Protein AF-D8LCE4-F1 (afdb_monomer_lite)

pLDDT: mean 80.01, std 16.34, range [38.44, 98.0]

Foldseek 3Di:
DPDPPPVVVVVVVVVVVVQVVVVVVVQVVVVDPVPPDPVVVLCSQCVVQFDCPVPPDTDHDPVVSVVSCVVVVVVVVVVVVVVVVVVVVVVVVVVVVVVVVVVVVVVVVVVVVVVVVVVVVVVVVVVVVVVVVVVVVVVVVVVVVVVVVVVVVVVLVVQLVLLLPDDADPDPPPVSVVVSLVSHDVCLNDPVNLLVVLLSLQVNLVVCVVVVDPSSPSSNRSSVSSLVVSLVVLLVQLVVQVPDVVRVVVSNVVSQSSCCSNPNCVVVVVVVVVVVVVVVVVPDDDD

Radius of gyration: 61.2 Å; chains: 1; bounding box: 118×50×168 Å

Organism: Ectocarpus siliculosus (NCBI:txid2880)

Sequence (287 aa):
MDEEQDDSDGLDRKAKQLVLDSAFASMINDSDPDKFDRAKLVEILTAPYIEDSGDGIVALDPHALNKLFTTTGNLLQEMGVEGERKRLAMAGETGAIEEDYRQGLTSHATRLNKVQDSLEGVEHRFRETAHKAVRIGDRLSKMEGQRARAAEAMDILEFFKVFEGLPEGFSEDQDTVVRYMKLLPPVFCDEDRRAEAATVLAKLKSITHELESKELDKAAKNLQAYSDFLEQELLDLFERAAGRSPPEVALMRECSDILFALNEGDHLQSRFVFFVVTQAVSKQPQP

Secondary structure (DSSP, 8-state):
---SSSHHHHHHHHHHHHHHHHHHHHHHSS--GGG--HHHHHHHHHGGGEE--TTT--EE-HHHHHHHHHHHHHHHHHHHHHHHHHHHHHHHHHHHHHHHHHHHHHHHHHHHHHHHHHHHHHHHHHHHHHHHHHHHHHHHHHHHHHHHHHHHHHHHHHHHHHHHHSPS---S-HHHHHHHHTTS-GGGT-GGGHHHHHHHHHHHHHHHHHH--GGGHHHHHHHHHHHHHHHHHHHHHHHHHHTSSS--HHHHHHHHHHHHHHHTTHHHHHHHHHHHHHHHHHTSPP-

InterPro domains:
  IPR009976 Exocyst complex component Sec10-like [PTHR12100] (29-273)
  IPR048625 Exocyst complex component Sec10, N-terminal [PF20667] (63-165)
  IPR048627 Exocyst complex component Sec10-like, alpha-helical bundle [PF07393] (196-273)

Structure (mmCIF, N/CA/C/O backbone):
data_AF-D8LCE4-F1
#
_entry.id   AF-D8LCE4-F1
#
loop_
_atom_site.group_PDB
_atom_site.id
_atom_site.type_symbol
_atom_site.label_atom_id
_atom_site.label_alt_id
_atom_site.label_comp_id
_atom_site.label_asym_id
_atom_site.label_entity_id
_atom_site.label_seq_id
_atom_site.pdbx_PDB_ins_code
_atom_site.Cartn_x
_atom_site.Cartn_y
_atom_site.Cartn_z
_atom_site.occupancy
_atom_site.B_iso_or_equiv
_atom_site.auth_seq_id
_atom_site.auth_comp_id
_atom_site.auth_asym_id
_atom_site.auth_atom_id
_atom_site.pdbx_PDB_model_num
ATOM 1 N N . MET A 1 1 ? 52.582 -32.831 -107.669 1.00 38.44 1 MET A N 1
ATOM 2 C CA . MET A 1 1 ? 53.008 -33.356 -106.362 1.00 38.44 1 MET A CA 1
ATOM 3 C C . MET A 1 1 ? 53.606 -32.172 -105.634 1.00 38.44 1 MET A C 1
ATOM 5 O O . MET A 1 1 ? 54.798 -32.009 -105.762 1.00 38.44 1 MET A O 1
ATOM 9 N N . ASP A 1 2 ? 52.793 -31.311 -105.018 1.00 41.47 2 ASP A N 1
ATOM 10 C CA . ASP A 1 2 ? 53.260 -30.142 -104.241 1.00 41.47 2 ASP A CA 1
ATOM 11 C C . ASP A 1 2 ? 52.127 -29.683 -103.292 1.00 41.47 2 ASP A C 1
ATOM 13 O O . ASP A 1 2 ? 51.720 -28.527 -103.300 1.00 41.47 2 ASP A O 1
ATOM 17 N N . GLU A 1 3 ? 51.529 -30.614 -102.538 1.00 41.78 3 GLU A N 1
ATOM 18 C CA . GLU A 1 3 ? 50.417 -30.323 -101.603 1.00 41.78 3 GLU A CA 1
ATOM 19 C C . GLU A 1 3 ? 50.703 -30.766 -100.153 1.00 41.78 3 GLU A C 1
ATOM 21 O O . GLU A 1 3 ? 49.825 -30.702 -99.305 1.00 41.78 3 GLU A O 1
ATOM 26 N N . GLU A 1 4 ? 51.935 -31.171 -99.824 1.00 40.22 4 GLU A N 1
ATOM 27 C CA . GLU A 1 4 ? 52.288 -31.682 -98.481 1.00 40.22 4 GLU A CA 1
ATOM 28 C C . GLU A 1 4 ? 53.139 -30.719 -97.629 1.00 40.22 4 GLU A C 1
ATOM 30 O O . GLU A 1 4 ? 53.609 -31.098 -96.559 1.00 40.22 4 GLU A O 1
ATOM 35 N N . GLN A 1 5 ? 53.337 -29.466 -98.060 1.00 39.69 5 GLN A N 1
ATOM 36 C CA . GLN A 1 5 ? 54.311 -28.556 -97.430 1.00 39.69 5 GLN A CA 1
ATOM 37 C C . GLN A 1 5 ? 53.703 -27.366 -96.659 1.00 39.69 5 GLN A C 1
ATOM 39 O O . GLN A 1 5 ? 54.449 -26.616 -96.035 1.00 39.69 5 GLN A O 1
ATOM 44 N N . ASP A 1 6 ? 52.372 -27.209 -96.650 1.00 43.66 6 ASP A N 1
ATOM 45 C CA . ASP A 1 6 ? 51.682 -26.067 -96.010 1.00 43.66 6 ASP A CA 1
ATOM 46 C C . ASP A 1 6 ? 51.153 -26.387 -94.588 1.00 43.66 6 ASP A C 1
ATOM 48 O O . ASP A 1 6 ? 51.038 -25.505 -93.737 1.00 43.66 6 ASP A O 1
ATOM 52 N N . ASP A 1 7 ? 50.927 -27.667 -94.264 1.00 41.47 7 ASP A N 1
ATOM 53 C CA . ASP A 1 7 ? 50.434 -28.084 -92.938 1.00 41.47 7 ASP A CA 1
ATOM 54 C C . ASP A 1 7 ? 51.536 -28.151 -91.858 1.00 41.47 7 ASP A C 1
ATOM 56 O O . ASP A 1 7 ? 51.246 -28.022 -90.663 1.00 41.47 7 ASP A O 1
ATOM 60 N N . SER A 1 8 ? 52.816 -28.293 -92.235 1.00 41.47 8 SER A N 1
ATOM 61 C CA . SER A 1 8 ? 53.919 -28.325 -91.257 1.00 41.47 8 SER A CA 1
ATOM 62 C C . SER A 1 8 ? 54.239 -26.943 -90.673 1.00 41.47 8 SER A C 1
ATOM 64 O O . SER A 1 8 ? 54.629 -26.848 -89.509 1.00 41.47 8 SER A O 1
ATOM 66 N N . ASP A 1 9 ? 54.031 -25.868 -91.441 1.00 44.62 9 ASP A N 1
ATOM 67 C CA . ASP A 1 9 ? 54.347 -24.487 -91.034 1.00 44.62 9 ASP A CA 1
ATOM 68 C C . ASP A 1 9 ? 53.281 -23.909 -90.073 1.00 44.62 9 ASP A C 1
ATOM 70 O O . ASP A 1 9 ? 53.569 -23.094 -89.190 1.00 44.62 9 ASP A O 1
ATOM 74 N N . GLY A 1 10 ? 52.032 -24.383 -90.181 1.00 41.19 10 GLY A N 1
ATOM 75 C CA . GLY A 1 10 ? 50.934 -24.029 -89.274 1.00 41.19 10 GLY A CA 1
ATOM 76 C C . GLY A 1 10 ? 51.045 -24.674 -87.885 1.00 41.19 10 GLY A C 1
ATOM 77 O O . GLY A 1 10 ? 50.743 -24.029 -86.875 1.00 41.19 10 GLY A O 1
ATOM 78 N N . LEU A 1 11 ? 51.515 -25.924 -87.819 1.00 43.88 11 LEU A N 1
ATOM 79 C CA . LEU A 1 11 ? 51.771 -26.650 -86.567 1.00 43.88 11 LEU A CA 1
ATOM 80 C C . LEU A 1 11 ? 52.969 -26.070 -85.800 1.00 43.88 11 LEU A C 1
ATOM 82 O O . LEU A 1 11 ? 52.885 -25.894 -84.583 1.00 43.88 11 LEU A O 1
ATOM 86 N N . ASP A 1 12 ? 54.032 -25.689 -86.511 1.00 49.38 12 ASP A N 1
ATOM 87 C CA . ASP A 1 12 ? 55.223 -25.060 -85.934 1.00 49.38 12 ASP A CA 1
ATOM 88 C C . ASP A 1 12 ? 54.922 -23.659 -85.362 1.00 49.38 12 ASP A C 1
ATOM 90 O O . ASP A 1 12 ? 55.305 -23.338 -84.234 1.00 49.38 12 ASP A O 1
ATOM 94 N N . ARG A 1 13 ? 54.110 -22.844 -86.052 1.00 50.38 13 ARG A N 1
ATOM 95 C CA . ARG A 1 13 ? 53.654 -21.540 -85.524 1.00 50.38 13 ARG A CA 1
ATOM 96 C C . ARG A 1 13 ? 52.792 -21.663 -84.274 1.00 50.38 13 ARG A C 1
ATOM 98 O O . ARG A 1 13 ? 52.938 -20.862 -83.351 1.00 50.38 13 ARG A O 1
ATOM 105 N N . LYS A 1 14 ? 51.899 -22.653 -84.222 1.00 50.06 14 LYS A N 1
ATOM 106 C CA . LYS A 1 14 ? 51.002 -22.855 -83.076 1.00 50.06 14 LYS A CA 1
ATOM 107 C C . LYS A 1 14 ? 51.757 -23.371 -81.850 1.00 50.06 14 LYS A C 1
ATOM 109 O O . LYS A 1 14 ? 51.459 -22.946 -80.737 1.00 50.06 14 LYS A O 1
ATOM 114 N N . ALA A 1 15 ? 52.763 -24.223 -82.053 1.00 53.59 15 ALA A N 1
ATOM 115 C CA . ALA A 1 15 ? 53.672 -24.668 -81.000 1.00 53.59 15 ALA A CA 1
ATOM 116 C C . ALA A 1 15 ? 54.542 -23.513 -80.472 1.00 53.59 15 ALA A C 1
ATOM 118 O O . ALA A 1 15 ? 54.654 -23.335 -79.260 1.00 53.59 15 ALA A O 1
ATOM 119 N N . LYS A 1 16 ? 55.074 -22.666 -81.365 1.00 57.03 16 LYS A N 1
ATOM 120 C CA . LYS A 1 16 ? 55.851 -21.469 -80.998 1.00 57.03 16 LYS A CA 1
ATOM 121 C C . LYS A 1 16 ? 55.017 -20.447 -80.217 1.00 57.03 16 LYS A C 1
ATOM 123 O O . LYS A 1 16 ? 55.499 -19.908 -79.224 1.00 57.03 16 LYS A O 1
ATOM 128 N N . GLN A 1 17 ? 53.754 -20.242 -80.597 1.00 55.34 17 GLN A N 1
ATOM 129 C CA . GLN A 1 17 ? 52.824 -19.376 -79.862 1.00 55.34 17 GLN A CA 1
ATOM 130 C C . GLN A 1 17 ? 52.500 -19.927 -78.465 1.00 55.34 17 GLN A C 1
ATOM 132 O O . GLN A 1 17 ? 52.481 -19.169 -77.504 1.00 55.34 17 GLN A O 1
ATOM 137 N N . LEU A 1 18 ? 52.325 -21.246 -78.321 1.00 58.50 18 LEU A N 1
ATOM 138 C CA . LEU A 1 18 ? 52.065 -21.871 -77.018 1.00 58.50 18 LEU A CA 1
ATOM 139 C C . LEU A 1 18 ? 53.256 -21.741 -76.051 1.00 58.50 18 LEU A C 1
ATOM 141 O O . LEU A 1 18 ? 53.062 -21.572 -74.849 1.00 58.50 18 LEU A O 1
ATOM 145 N N . VAL A 1 19 ? 54.486 -21.820 -76.572 1.00 59.34 19 VAL A N 1
ATOM 146 C CA . VAL A 1 19 ? 55.720 -21.628 -75.790 1.00 59.34 19 VAL A CA 1
ATOM 147 C C . VAL A 1 19 ? 55.857 -20.174 -75.339 1.00 59.34 19 VAL A C 1
ATOM 149 O O . VAL A 1 19 ? 56.194 -19.932 -74.182 1.00 59.34 19 VAL A O 1
ATOM 152 N N . LEU A 1 20 ? 55.535 -19.216 -76.214 1.00 59.75 20 LEU A N 1
ATOM 153 C CA . LEU A 1 20 ? 55.466 -17.793 -75.871 1.00 59.75 20 LEU A CA 1
ATOM 154 C C . LEU A 1 20 ? 54.421 -17.543 -74.779 1.00 59.75 20 LEU A C 1
ATOM 156 O O . LEU A 1 20 ? 54.757 -16.996 -73.732 1.00 59.75 20 LEU A O 1
ATOM 160 N N . ASP A 1 21 ? 53.192 -18.018 -74.968 1.00 60.72 21 ASP A N 1
ATOM 161 C CA . ASP A 1 21 ? 52.101 -17.832 -74.009 1.00 60.72 21 ASP A CA 1
ATOM 162 C C . ASP A 1 21 ? 52.423 -18.486 -72.648 1.00 60.72 21 ASP A C 1
ATOM 164 O O . ASP A 1 21 ? 52.145 -17.907 -71.598 1.00 60.72 21 ASP A O 1
ATOM 168 N N . SER A 1 22 ? 53.087 -19.650 -72.642 1.00 59.69 22 SER A N 1
ATOM 169 C CA . SER A 1 22 ? 53.557 -20.325 -71.422 1.00 59.69 22 SER A CA 1
ATOM 170 C C . SER A 1 22 ? 54.707 -19.583 -70.728 1.00 59.69 22 SER A C 1
ATOM 172 O O . SER A 1 22 ? 54.743 -19.531 -69.497 1.00 59.69 22 SER A O 1
ATOM 174 N N . ALA A 1 23 ? 55.659 -19.023 -71.482 1.00 57.38 23 ALA A N 1
ATOM 175 C CA . ALA A 1 23 ? 56.777 -18.257 -70.932 1.00 57.38 23 ALA A CA 1
ATOM 176 C C . ALA A 1 23 ? 56.298 -16.927 -70.331 1.00 57.38 23 ALA A C 1
ATOM 178 O O . ALA A 1 23 ? 56.685 -16.574 -69.215 1.00 57.38 23 ALA A O 1
ATOM 179 N N . PHE A 1 24 ? 55.382 -16.238 -71.016 1.00 60.66 24 PHE A N 1
ATOM 180 C CA . PHE A 1 24 ? 54.742 -15.031 -70.500 1.00 60.66 24 PHE A CA 1
ATOM 181 C C . PHE A 1 24 ? 53.871 -15.331 -69.277 1.00 60.66 24 PHE A C 1
ATOM 183 O O . PHE A 1 24 ? 53.977 -14.620 -68.281 1.00 60.66 24 PHE A O 1
ATOM 190 N N . ALA A 1 25 ? 53.088 -16.414 -69.277 1.00 58.75 25 ALA A N 1
ATOM 191 C CA . ALA A 1 25 ? 52.311 -16.825 -68.106 1.00 58.75 25 ALA A CA 1
ATOM 192 C C . ALA A 1 25 ? 53.202 -17.151 -66.892 1.00 58.75 25 ALA A C 1
ATOM 194 O O . ALA A 1 25 ? 52.871 -16.769 -65.771 1.00 58.75 25 ALA A O 1
ATOM 195 N N . SER A 1 26 ? 54.356 -17.798 -67.104 1.00 58.31 26 SER A N 1
ATOM 196 C CA . SER A 1 26 ? 55.329 -18.082 -66.041 1.00 58.31 26 SER A CA 1
ATOM 197 C C . SER A 1 26 ? 56.027 -16.827 -65.505 1.00 58.31 26 SER A C 1
ATOM 199 O O . SER A 1 26 ? 56.393 -16.816 -64.334 1.00 58.31 26 SER A O 1
ATOM 201 N N . MET A 1 27 ? 56.238 -15.799 -66.333 1.00 57.31 27 MET A N 1
ATOM 202 C CA . MET A 1 27 ? 56.853 -14.533 -65.908 1.00 57.31 27 MET A CA 1
ATOM 203 C C . MET A 1 27 ? 55.847 -13.565 -65.270 1.00 57.31 27 MET A C 1
ATOM 205 O O . MET A 1 27 ? 56.243 -12.744 -64.453 1.00 57.31 27 MET A O 1
ATOM 209 N N . ILE A 1 28 ? 54.558 -13.661 -65.615 1.00 56.41 28 ILE A N 1
ATOM 210 C CA . ILE A 1 28 ? 53.488 -12.801 -65.078 1.00 56.41 28 ILE A CA 1
ATOM 211 C C . ILE A 1 28 ? 52.927 -13.331 -63.746 1.00 56.41 28 ILE A C 1
ATOM 213 O O . ILE A 1 28 ? 52.492 -12.535 -62.920 1.00 56.41 28 ILE A O 1
ATOM 217 N N . ASN A 1 29 ? 52.949 -14.649 -63.504 1.00 53.53 29 ASN A N 1
ATOM 218 C CA . ASN A 1 29 ? 52.494 -15.239 -62.231 1.00 53.53 29 ASN A CA 1
ATOM 219 C C . ASN A 1 29 ? 53.439 -14.973 -61.043 1.00 53.53 29 ASN A C 1
ATOM 221 O O . ASN A 1 29 ? 53.060 -15.225 -59.899 1.00 53.53 29 ASN A O 1
ATOM 225 N N . ASP A 1 30 ? 54.657 -14.489 -61.294 1.00 52.00 30 ASP A N 1
ATOM 226 C CA . ASP A 1 30 ? 55.556 -14.002 -60.249 1.00 52.00 30 ASP A CA 1
ATOM 227 C C . ASP A 1 30 ? 55.194 -12.526 -60.001 1.00 52.00 30 ASP A C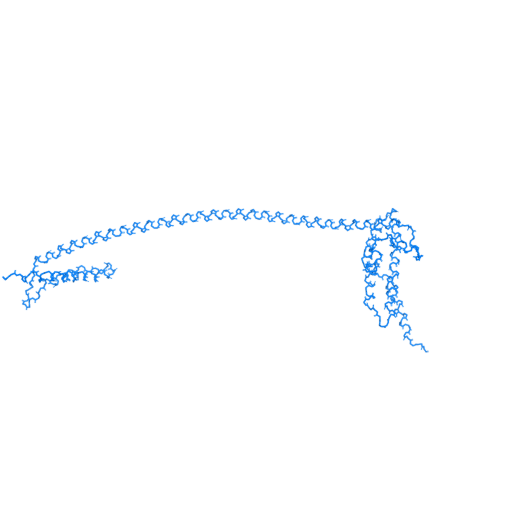 1
ATOM 229 O O . ASP A 1 30 ? 55.724 -11.616 -60.632 1.00 52.00 30 ASP A O 1
ATOM 233 N N . SER A 1 31 ? 54.187 -12.299 -59.150 1.00 49.84 31 SER A N 1
ATOM 234 C CA . SER A 1 31 ? 53.498 -11.018 -58.887 1.00 49.84 31 SER A CA 1
ATOM 235 C C . SER A 1 31 ? 54.360 -9.893 -58.273 1.00 49.84 31 SER A C 1
ATOM 237 O O . SER A 1 31 ? 53.826 -9.002 -57.612 1.00 49.84 31 SER A O 1
ATOM 239 N N . ASP A 1 32 ? 55.680 -9.928 -58.445 1.00 53.38 32 ASP A N 1
ATOM 240 C CA . ASP A 1 32 ? 56.637 -9.002 -57.845 1.00 53.38 32 ASP A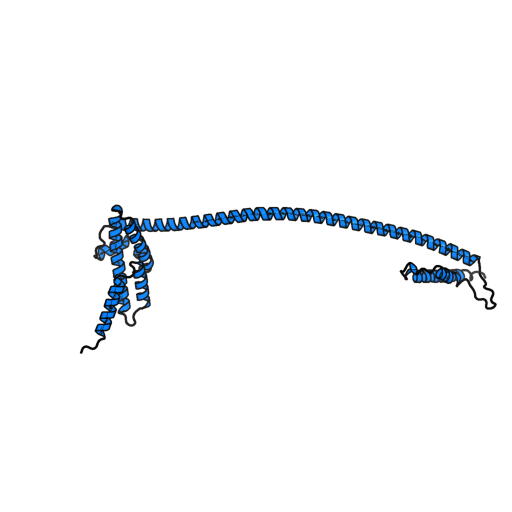 CA 1
ATOM 241 C C . ASP A 1 32 ? 57.223 -8.073 -58.935 1.00 53.38 32 ASP A C 1
ATOM 243 O O . ASP A 1 32 ? 58.021 -8.519 -59.766 1.00 53.38 32 ASP A O 1
ATOM 247 N N . PRO A 1 33 ? 56.830 -6.785 -58.993 1.00 53.34 33 PRO A N 1
ATOM 248 C CA . PRO A 1 33 ? 57.183 -5.882 -60.095 1.00 53.34 33 PRO A CA 1
ATOM 249 C C . PRO A 1 33 ? 58.692 -5.602 -60.217 1.00 53.34 33 PRO A C 1
ATOM 251 O O . PRO A 1 33 ? 59.150 -5.232 -61.297 1.00 53.34 33 PRO A O 1
ATOM 254 N N . ASP A 1 34 ? 59.471 -5.835 -59.155 1.00 53.38 34 ASP A N 1
ATOM 255 C CA . ASP A 1 34 ? 60.936 -5.691 -59.146 1.00 53.38 34 ASP A CA 1
ATOM 256 C C . ASP A 1 34 ? 61.686 -6.903 -59.735 1.00 53.38 34 ASP A C 1
ATOM 258 O O . ASP A 1 34 ? 62.900 -6.847 -59.935 1.00 53.38 34 ASP A O 1
ATOM 262 N N . LYS A 1 35 ? 60.985 -7.999 -60.058 1.00 55.59 35 LYS A N 1
ATOM 263 C CA . LYS A 1 35 ? 61.579 -9.214 -60.649 1.00 55.59 35 LYS A CA 1
ATOM 264 C C . LYS A 1 35 ? 61.397 -9.338 -62.158 1.00 55.59 35 LYS A C 1
ATOM 266 O O . LYS A 1 35 ? 61.843 -10.329 -62.743 1.00 55.59 35 LYS A O 1
ATOM 271 N N . PHE A 1 36 ? 60.777 -8.356 -62.812 1.00 62.03 36 PHE A N 1
ATOM 272 C CA . PHE A 1 36 ? 60.669 -8.350 -64.268 1.00 62.03 36 PHE A CA 1
ATOM 273 C C . PHE A 1 36 ? 62.037 -8.069 -64.908 1.00 62.03 36 PHE A C 1
ATOM 275 O O . PHE A 1 36 ? 62.429 -6.925 -65.158 1.00 62.03 36 PHE A O 1
ATOM 282 N N . ASP A 1 37 ? 62.788 -9.136 -65.167 1.00 66.75 37 ASP A N 1
ATOM 283 C CA . ASP A 1 37 ? 64.094 -9.046 -65.801 1.00 66.75 37 ASP A CA 1
ATOM 284 C C . ASP A 1 37 ? 63.956 -8.951 -67.327 1.00 66.75 37 ASP A C 1
ATOM 286 O O . ASP A 1 37 ? 63.711 -9.930 -68.041 1.00 66.75 37 ASP A O 1
ATOM 290 N N . ARG A 1 38 ? 64.148 -7.727 -67.824 1.00 67.06 38 ARG A N 1
ATOM 291 C CA . ARG A 1 38 ? 64.139 -7.389 -69.252 1.00 67.06 38 ARG A CA 1
ATOM 292 C C . ARG A 1 38 ? 65.181 -8.180 -70.042 1.00 67.06 38 ARG A C 1
ATOM 294 O O . ARG A 1 38 ? 64.926 -8.503 -71.198 1.00 67.06 38 ARG A O 1
ATOM 301 N N . ALA A 1 39 ? 66.331 -8.487 -69.440 1.00 67.00 39 ALA A N 1
ATOM 302 C CA . ALA A 1 39 ? 67.391 -9.236 -70.105 1.00 67.00 39 ALA A CA 1
ATOM 303 C C . ALA A 1 39 ? 66.982 -10.700 -70.296 1.00 67.00 39 ALA A C 1
ATOM 305 O O . ALA A 1 39 ? 67.097 -11.230 -71.399 1.00 67.00 39 ALA A O 1
ATOM 306 N N . LYS A 1 40 ? 66.397 -11.304 -69.259 1.00 69.38 40 LYS A N 1
ATOM 307 C CA . LYS A 1 40 ? 65.900 -12.684 -69.289 1.00 69.38 40 LYS A CA 1
ATOM 308 C C . LYS A 1 40 ? 64.752 -12.880 -70.280 1.00 69.38 40 LYS A C 1
ATOM 310 O O . LYS A 1 40 ? 64.659 -13.919 -70.925 1.00 69.38 40 LYS A O 1
ATOM 315 N N . LEU A 1 41 ? 63.883 -11.879 -70.436 1.00 68.56 41 LEU A N 1
ATOM 316 C CA . LEU A 1 41 ? 62.825 -11.916 -71.447 1.00 68.56 41 LEU A CA 1
ATOM 317 C C . LEU A 1 41 ? 63.414 -11.931 -72.860 1.00 68.56 41 LEU A C 1
ATOM 319 O O . LEU A 1 41 ? 63.023 -12.752 -73.685 1.00 68.56 41 LEU A O 1
ATOM 323 N N . VAL A 1 42 ? 64.357 -11.028 -73.134 1.00 71.69 42 VAL A N 1
ATOM 324 C CA . VAL A 1 42 ? 65.032 -10.965 -74.435 1.00 71.69 42 VAL A CA 1
ATOM 325 C C . VAL A 1 42 ? 65.757 -12.278 -74.719 1.00 71.69 42 VAL A C 1
ATOM 327 O O . VAL A 1 42 ? 65.635 -12.783 -75.825 1.00 71.69 42 VAL A O 1
ATOM 330 N N . GLU A 1 43 ? 66.424 -12.859 -73.721 1.00 70.06 43 GLU A N 1
ATOM 331 C CA . GLU A 1 43 ? 67.102 -14.156 -73.810 1.00 70.06 43 GLU A CA 1
ATOM 332 C C . GLU A 1 43 ? 66.142 -15.308 -74.148 1.00 70.06 43 GLU A C 1
ATOM 334 O O . GLU A 1 43 ? 66.405 -16.074 -75.069 1.00 70.06 43 GLU A O 1
ATOM 339 N N . ILE A 1 44 ? 64.993 -15.408 -73.473 1.00 68.19 44 ILE A N 1
ATOM 340 C CA . ILE A 1 44 ? 63.987 -16.448 -73.756 1.00 68.19 44 ILE A CA 1
ATOM 341 C C . ILE A 1 44 ? 63.383 -16.275 -75.158 1.00 68.19 44 ILE A C 1
ATOM 343 O O . ILE A 1 44 ? 63.086 -17.260 -75.831 1.00 68.19 44 ILE A O 1
ATOM 347 N N . LEU A 1 45 ? 63.204 -15.031 -75.612 1.00 65.62 45 LEU A N 1
ATOM 348 C CA . LEU A 1 45 ? 62.651 -14.723 -76.932 1.00 65.62 45 LEU A CA 1
ATOM 349 C C . LEU A 1 45 ? 63.648 -14.991 -78.065 1.00 65.62 45 LEU A C 1
ATOM 351 O O . LEU A 1 45 ? 63.240 -15.406 -79.148 1.00 65.62 45 LEU A O 1
ATOM 355 N N . THR A 1 46 ? 64.939 -14.748 -77.839 1.00 67.00 46 THR A N 1
ATOM 356 C CA . THR A 1 46 ? 65.986 -14.929 -78.853 1.00 67.00 46 THR A CA 1
ATOM 357 C C . THR A 1 46 ? 66.521 -16.359 -78.896 1.00 67.00 46 THR A C 1
ATOM 359 O O . THR A 1 46 ? 66.912 -16.801 -79.973 1.00 67.00 46 THR A O 1
ATOM 362 N N . ALA A 1 47 ? 66.491 -17.103 -77.782 1.00 68.19 47 ALA A N 1
ATOM 363 C CA . ALA A 1 47 ? 67.022 -18.467 -77.670 1.00 68.19 47 ALA A CA 1
ATOM 364 C C . ALA A 1 47 ? 66.543 -19.459 -78.757 1.00 68.19 47 ALA A C 1
ATOM 366 O O . ALA A 1 47 ? 67.374 -20.218 -79.245 1.00 68.19 47 ALA A O 1
ATOM 367 N N . PRO A 1 48 ? 65.271 -19.460 -79.210 1.00 65.44 48 PRO A N 1
ATOM 368 C CA . PRO A 1 48 ? 64.807 -20.363 -80.271 1.00 65.44 48 PRO A CA 1
ATOM 369 C C . PRO A 1 48 ? 65.288 -19.987 -81.681 1.00 65.44 48 PRO A C 1
ATOM 371 O O . PRO A 1 48 ? 65.134 -20.779 -82.603 1.00 65.44 48 PRO A O 1
ATOM 374 N N . TYR A 1 49 ? 65.810 -18.770 -81.862 1.00 61.66 49 TYR A N 1
ATOM 375 C CA . TYR A 1 49 ? 66.289 -18.229 -83.143 1.00 61.66 49 TYR A CA 1
ATOM 376 C C . TYR A 1 49 ? 67.824 -18.156 -83.201 1.00 61.66 49 TYR A C 1
ATOM 378 O O . TYR A 1 49 ? 68.388 -17.575 -84.128 1.00 61.66 49 TYR A O 1
ATOM 386 N N . ILE A 1 50 ? 68.487 -18.727 -82.192 1.00 63.50 50 ILE A N 1
ATOM 387 C CA . ILE A 1 50 ? 69.931 -18.903 -82.093 1.00 63.50 50 ILE A CA 1
ATOM 388 C C . ILE A 1 50 ? 70.182 -20.406 -82.249 1.00 63.50 50 ILE A C 1
ATOM 390 O O . ILE A 1 50 ? 70.071 -21.163 -81.288 1.00 63.50 50 ILE A O 1
ATOM 394 N N . GLU A 1 51 ? 70.488 -20.858 -83.465 1.00 57.41 51 GLU A N 1
ATOM 395 C CA . GLU A 1 51 ? 70.957 -22.231 -83.671 1.00 57.41 51 GLU A CA 1
ATOM 396 C C . GLU A 1 51 ? 72.465 -22.302 -83.391 1.00 57.41 51 GLU A C 1
ATOM 398 O O . GLU A 1 51 ? 73.264 -21.627 -84.051 1.00 57.41 51 GLU A O 1
ATOM 403 N N . ASP A 1 52 ? 72.861 -23.126 -82.412 1.00 49.81 52 ASP A N 1
ATOM 404 C CA . ASP A 1 52 ? 74.266 -23.442 -82.135 1.00 49.81 52 ASP A CA 1
ATOM 405 C C . ASP A 1 52 ? 74.784 -24.405 -83.209 1.00 49.81 52 ASP A C 1
ATOM 407 O O . ASP A 1 52 ? 74.811 -25.629 -83.062 1.00 49.81 52 ASP A O 1
ATOM 411 N N . SER A 1 53 ? 75.139 -23.840 -84.359 1.00 47.78 53 SER A N 1
ATOM 412 C CA . SER A 1 53 ? 75.955 -24.543 -85.337 1.00 47.78 53 SER A CA 1
ATOM 413 C C . SER A 1 53 ? 77.346 -24.667 -84.723 1.00 47.78 53 SER A C 1
ATOM 415 O O . SER A 1 53 ? 78.045 -23.663 -84.608 1.00 47.78 53 SER A O 1
ATOM 417 N N . GLY A 1 54 ? 77.727 -25.881 -84.303 1.00 47.97 54 GLY A N 1
ATOM 418 C CA . GLY A 1 54 ? 78.937 -26.221 -83.530 1.00 47.97 54 GLY A CA 1
ATOM 419 C C . GLY A 1 54 ? 80.308 -25.874 -84.143 1.00 47.97 54 GLY A C 1
ATOM 420 O O . GLY A 1 54 ? 81.298 -26.516 -83.807 1.00 47.97 54 GLY A O 1
ATOM 421 N N . ASP A 1 55 ? 80.374 -24.871 -85.016 1.00 43.81 55 ASP A N 1
ATOM 422 C CA . ASP A 1 55 ? 81.568 -24.277 -85.622 1.00 43.81 55 ASP A CA 1
ATOM 423 C C . ASP A 1 55 ? 81.791 -22.812 -85.165 1.00 43.81 55 ASP A C 1
ATOM 425 O O . ASP A 1 55 ? 82.560 -22.058 -85.757 1.00 43.81 55 ASP A O 1
ATOM 429 N N . GLY A 1 56 ? 81.103 -22.369 -84.103 1.00 49.38 56 GLY A N 1
ATOM 430 C CA . GLY A 1 56 ? 81.292 -21.042 -83.497 1.00 49.38 56 GLY A CA 1
ATOM 431 C C . GLY A 1 56 ? 80.719 -19.869 -84.303 1.00 49.38 56 GLY A C 1
ATOM 432 O O . GLY A 1 56 ? 80.948 -18.713 -83.943 1.00 49.38 56 GLY A O 1
ATOM 433 N N . ILE A 1 57 ? 79.961 -20.141 -85.369 1.00 48.41 57 ILE A N 1
ATOM 434 C CA . ILE A 1 57 ? 79.250 -19.127 -86.154 1.00 48.41 57 ILE A CA 1
ATOM 435 C C . ILE A 1 57 ? 77.758 -19.271 -85.870 1.00 48.41 57 ILE A C 1
ATOM 437 O O . ILE A 1 57 ? 77.096 -20.180 -86.363 1.00 48.41 57 ILE A O 1
ATOM 441 N N . VAL A 1 58 ? 77.235 -18.346 -85.068 1.00 56.12 58 VAL A N 1
ATOM 442 C CA . VAL A 1 58 ? 75.805 -18.252 -84.769 1.00 56.12 58 VAL A CA 1
ATOM 443 C C . VAL A 1 58 ? 75.054 -17.847 -86.040 1.00 56.12 58 VAL A C 1
ATOM 445 O O . VAL A 1 58 ? 75.230 -16.733 -86.542 1.00 56.12 58 VAL A O 1
ATOM 448 N N . ALA A 1 59 ? 74.204 -18.734 -86.558 1.00 56.97 59 ALA A N 1
ATOM 449 C CA . ALA A 1 59 ? 73.292 -18.425 -87.653 1.00 56.97 59 ALA A CA 1
ATOM 450 C C . ALA A 1 59 ? 72.059 -17.699 -87.090 1.00 56.97 59 ALA A C 1
ATOM 452 O O . ALA A 1 59 ? 71.095 -18.318 -86.655 1.00 56.97 59 ALA A O 1
ATOM 453 N N . LEU A 1 60 ? 72.117 -16.368 -87.051 1.00 61.00 60 LEU A N 1
ATOM 454 C CA . LEU A 1 60 ? 70.980 -15.516 -86.693 1.00 61.00 60 LEU A CA 1
ATOM 455 C C . LEU A 1 60 ? 70.218 -15.128 -87.960 1.00 61.00 60 LEU A C 1
ATOM 457 O O . LEU A 1 60 ? 70.805 -14.496 -88.836 1.00 61.00 60 LEU A O 1
ATOM 461 N N . ASP A 1 61 ? 68.920 -15.440 -88.033 1.00 67.62 61 ASP A N 1
ATOM 462 C CA . ASP A 1 61 ? 68.012 -14.863 -89.034 1.00 67.62 61 ASP A CA 1
ATOM 463 C C . ASP A 1 61 ? 67.514 -13.485 -88.548 1.00 67.62 61 ASP A C 1
ATOM 465 O O . ASP A 1 61 ? 66.639 -13.406 -87.672 1.00 67.62 61 ASP A O 1
ATOM 469 N N . PRO A 1 62 ? 68.023 -12.369 -89.106 1.00 72.19 62 PRO A N 1
ATOM 470 C CA . PRO A 1 62 ? 67.659 -11.034 -88.646 1.00 72.19 62 PRO A CA 1
ATOM 471 C C . PRO A 1 62 ? 66.197 -10.684 -88.951 1.00 72.19 62 PRO A C 1
ATOM 473 O O . PRO A 1 62 ? 65.602 -9.856 -88.259 1.00 72.19 62 PRO A O 1
ATOM 476 N N . HIS A 1 63 ? 65.600 -11.292 -89.981 1.00 70.69 63 HIS A N 1
ATOM 477 C CA . HIS A 1 63 ? 64.237 -10.985 -90.400 1.00 70.69 63 HIS A CA 1
ATOM 478 C C . HIS A 1 63 ? 63.208 -11.688 -89.507 1.00 70.69 63 HIS A C 1
ATOM 480 O O . HIS A 1 63 ? 62.241 -11.055 -89.069 1.00 70.69 63 HIS A O 1
ATOM 486 N N . ALA A 1 64 ? 63.429 -12.966 -89.182 1.00 73.06 64 ALA A N 1
ATOM 487 C CA . ALA A 1 64 ? 62.602 -13.686 -88.213 1.00 73.06 64 ALA A CA 1
ATOM 488 C C . ALA A 1 64 ? 62.646 -13.022 -86.831 1.00 73.06 64 ALA A C 1
ATOM 490 O O . ALA A 1 64 ? 61.600 -12.823 -86.206 1.00 73.06 64 ALA A O 1
ATOM 491 N N . LEU A 1 65 ? 63.832 -12.586 -86.399 1.00 75.56 65 LEU A N 1
ATOM 492 C CA . LEU A 1 65 ? 64.007 -11.923 -85.115 1.00 75.56 65 LEU A CA 1
ATOM 493 C C . LEU A 1 65 ? 63.316 -10.549 -85.066 1.00 75.56 65 LEU A C 1
ATOM 495 O O . LEU A 1 65 ? 62.617 -10.240 -84.102 1.00 75.56 65 LEU A O 1
ATOM 499 N N . ASN A 1 66 ? 63.436 -9.739 -86.122 1.00 78.12 66 ASN A N 1
ATOM 500 C CA . ASN A 1 66 ? 62.737 -8.455 -86.205 1.00 78.12 66 ASN A CA 1
ATOM 501 C C . ASN A 1 66 ? 61.208 -8.630 -86.210 1.00 78.12 66 ASN A C 1
ATOM 503 O O . ASN A 1 66 ? 60.487 -7.882 -85.546 1.00 78.12 66 ASN A O 1
ATOM 507 N N . LYS A 1 67 ? 60.698 -9.649 -86.914 1.00 76.56 67 LYS A N 1
ATOM 508 C CA . LYS A 1 67 ? 59.268 -9.980 -86.918 1.00 76.56 67 LYS A CA 1
ATOM 509 C C . LYS A 1 67 ? 58.788 -10.404 -85.529 1.00 76.56 67 LYS A C 1
ATOM 511 O O . LYS A 1 67 ? 57.727 -9.947 -85.103 1.00 76.56 67 LYS A O 1
ATOM 516 N N . LEU A 1 68 ? 59.567 -11.217 -84.813 1.00 78.62 68 LEU A N 1
ATOM 517 C CA . LEU A 1 68 ? 59.272 -11.602 -83.433 1.00 78.62 68 LEU A CA 1
ATOM 518 C C . LEU A 1 68 ? 59.242 -10.376 -82.517 1.00 78.62 68 LEU A C 1
ATOM 520 O O . LEU A 1 68 ? 58.232 -10.147 -81.865 1.00 78.62 68 LEU A O 1
ATOM 524 N N . PHE A 1 69 ? 60.290 -9.545 -82.508 1.00 79.50 69 PHE A N 1
ATOM 525 C CA . PHE A 1 69 ? 60.336 -8.352 -81.656 1.00 79.50 69 PHE A CA 1
ATOM 526 C C . PHE A 1 69 ? 59.233 -7.347 -81.975 1.00 79.50 69 PHE A C 1
ATOM 528 O O . PHE A 1 69 ? 58.661 -6.768 -81.057 1.00 79.50 69 PHE A O 1
ATOM 535 N N . THR A 1 70 ? 58.889 -7.171 -83.250 1.00 79.44 70 THR A N 1
ATOM 536 C CA . THR A 1 70 ? 57.774 -6.303 -83.650 1.00 79.44 70 THR A CA 1
ATOM 537 C C . THR A 1 70 ? 56.440 -6.868 -83.155 1.00 79.44 70 THR A C 1
ATOM 539 O O . THR A 1 70 ? 55.617 -6.133 -82.618 1.00 79.44 70 THR A O 1
ATOM 542 N N . THR A 1 71 ? 56.235 -8.183 -83.272 1.00 78.50 71 THR A N 1
ATOM 543 C CA . THR A 1 71 ? 55.009 -8.852 -82.806 1.00 78.50 71 THR A CA 1
ATOM 544 C C . THR A 1 71 ? 54.890 -8.789 -81.283 1.00 78.50 71 THR A C 1
ATOM 546 O O . THR A 1 71 ? 53.856 -8.377 -80.763 1.00 78.50 71 THR A O 1
ATOM 549 N N . THR A 1 72 ? 55.964 -9.116 -80.564 1.00 78.81 72 THR A N 1
ATOM 550 C CA . THR A 1 72 ? 56.015 -9.054 -79.099 1.00 78.81 72 THR A CA 1
ATOM 551 C C . THR A 1 72 ? 55.888 -7.619 -78.590 1.00 78.81 72 THR A C 1
ATOM 553 O O . THR A 1 72 ? 55.200 -7.382 -77.603 1.00 78.81 72 THR A O 1
ATOM 556 N N . GLY A 1 73 ? 56.498 -6.643 -79.268 1.00 81.25 73 GLY A N 1
ATOM 557 C CA . GLY A 1 73 ? 56.366 -5.223 -78.938 1.00 81.25 73 GLY A CA 1
ATOM 558 C C . GLY A 1 73 ? 54.926 -4.730 -79.071 1.00 81.25 73 GLY A C 1
ATOM 559 O O . GLY A 1 73 ? 54.415 -4.085 -78.156 1.00 81.25 73 GLY A O 1
ATOM 560 N N . ASN A 1 74 ? 54.244 -5.105 -80.157 1.00 80.31 74 ASN A N 1
ATOM 561 C CA . ASN A 1 74 ? 52.830 -4.788 -80.354 1.00 80.31 74 ASN A CA 1
ATOM 562 C C . ASN A 1 74 ? 51.945 -5.448 -79.283 1.00 80.31 74 ASN A C 1
ATOM 564 O O . ASN A 1 74 ? 51.073 -4.787 -78.725 1.00 80.31 74 ASN A O 1
ATOM 568 N N . LEU A 1 75 ? 52.210 -6.714 -78.941 1.00 80.81 75 LEU A N 1
ATOM 569 C CA . LEU A 1 75 ? 51.472 -7.433 -77.899 1.00 80.81 75 LEU A CA 1
ATOM 570 C C . LEU A 1 75 ? 51.669 -6.803 -76.511 1.00 80.81 75 LEU A C 1
ATOM 572 O O . LEU A 1 75 ? 50.706 -6.627 -75.770 1.00 80.81 75 LEU A O 1
ATOM 576 N N . LEU A 1 76 ? 52.899 -6.415 -76.159 1.00 81.62 76 LEU A N 1
ATOM 577 C CA . LEU A 1 76 ? 53.191 -5.732 -74.894 1.00 81.62 76 LEU A CA 1
ATOM 578 C C . LEU A 1 76 ? 52.506 -4.365 -74.816 1.00 81.62 76 LEU A C 1
ATOM 580 O O . LEU A 1 76 ? 52.001 -3.988 -73.758 1.00 81.62 76 LEU A O 1
ATOM 584 N N . GLN A 1 77 ? 52.460 -3.629 -75.928 1.00 82.88 77 GLN A N 1
ATOM 585 C CA . GLN A 1 77 ? 51.741 -2.361 -76.000 1.00 82.88 77 GLN A CA 1
ATOM 586 C C . GLN A 1 77 ? 50.232 -2.563 -75.806 1.00 82.88 77 GLN A C 1
ATOM 588 O O . GLN A 1 77 ? 49.610 -1.826 -75.040 1.00 82.88 77 GLN A O 1
ATOM 593 N N . GLU A 1 78 ? 49.651 -3.577 -76.448 1.00 82.75 78 GLU A N 1
ATOM 594 C CA . GLU A 1 78 ? 48.239 -3.931 -76.296 1.00 82.75 78 GLU A CA 1
ATOM 595 C C . GLU A 1 78 ? 47.913 -4.355 -74.856 1.00 82.75 78 GLU A C 1
ATOM 597 O O . GLU A 1 78 ? 46.967 -3.842 -74.256 1.00 82.75 78 GLU A O 1
ATOM 602 N N . MET A 1 79 ? 48.750 -5.201 -74.251 1.00 83.06 79 MET A N 1
ATOM 603 C CA . MET A 1 79 ? 48.625 -5.589 -72.846 1.00 83.06 79 MET A CA 1
ATOM 604 C C . MET A 1 79 ? 48.749 -4.400 -71.888 1.00 83.06 79 MET A C 1
ATOM 606 O O . MET A 1 79 ? 48.033 -4.352 -70.890 1.00 83.06 79 MET A O 1
ATOM 610 N N . GLY A 1 80 ? 49.628 -3.436 -72.175 1.00 82.25 80 GLY A N 1
ATOM 611 C CA . GLY A 1 80 ? 49.773 -2.217 -71.377 1.00 82.25 80 GLY A CA 1
ATOM 612 C C . GLY A 1 80 ? 48.509 -1.354 -71.400 1.00 82.25 80 GLY A C 1
ATOM 613 O O . GLY A 1 80 ? 48.040 -0.912 -70.350 1.00 82.25 80 GLY A O 1
ATOM 614 N N . VAL A 1 81 ? 47.912 -1.171 -72.582 1.00 90.00 81 VAL A N 1
ATOM 615 C CA . VAL A 1 81 ? 46.639 -0.447 -72.740 1.00 90.00 81 VAL A CA 1
ATOM 616 C C . VAL A 1 81 ? 45.503 -1.184 -72.030 1.00 90.00 81 VAL A C 1
ATOM 618 O O . VAL A 1 81 ? 44.716 -0.564 -71.315 1.00 90.00 81 VAL A O 1
ATOM 621 N N . GLU A 1 82 ? 45.431 -2.506 -72.176 1.00 86.94 82 GLU A N 1
ATOM 622 C CA . GLU A 1 82 ? 44.407 -3.330 -71.534 1.00 86.94 82 GLU A CA 1
ATOM 623 C C . GLU A 1 82 ? 44.555 -3.360 -70.002 1.00 86.94 82 GLU A C 1
ATOM 625 O O . GLU A 1 82 ? 43.559 -3.306 -69.276 1.00 86.94 82 GLU A O 1
ATOM 630 N N . GLY A 1 83 ? 45.790 -3.387 -69.494 1.00 86.56 83 GLY A N 1
ATOM 631 C CA . GLY A 1 83 ? 46.095 -3.293 -68.068 1.00 86.56 83 GLY A CA 1
ATOM 632 C C . GLY A 1 83 ? 45.657 -1.957 -67.472 1.00 86.56 83 GLY A C 1
ATOM 633 O O . GLY A 1 83 ? 44.971 -1.933 -66.449 1.00 86.56 83 GLY A O 1
ATOM 634 N N . GLU A 1 84 ? 45.967 -0.848 -68.145 1.00 86.69 84 GLU A N 1
ATOM 635 C CA . GLU A 1 84 ? 45.551 0.485 -67.703 1.00 86.69 84 GLU A CA 1
ATOM 636 C C . GLU A 1 84 ? 44.026 0.656 -67.764 1.00 86.69 84 GLU A C 1
ATOM 638 O O . GLU A 1 84 ? 43.414 1.181 -66.830 1.00 86.69 84 GLU A O 1
ATOM 643 N N . ARG A 1 85 ? 43.382 0.122 -68.809 1.00 90.50 85 ARG A N 1
ATOM 644 C CA . ARG A 1 85 ? 41.919 0.093 -68.929 1.00 90.50 85 ARG A CA 1
ATOM 645 C C . ARG A 1 85 ? 41.274 -0.665 -67.767 1.00 90.50 85 ARG A C 1
ATOM 647 O O . ARG A 1 85 ? 40.330 -0.157 -67.163 1.00 90.50 85 ARG A O 1
ATOM 654 N N . LYS A 1 86 ? 41.785 -1.854 -67.424 1.00 89.94 86 LYS A N 1
ATOM 655 C CA . LYS A 1 86 ? 41.304 -2.647 -66.278 1.00 89.94 86 LYS A CA 1
ATOM 656 C C . LYS A 1 86 ? 41.526 -1.928 -64.952 1.00 89.94 86 LYS A C 1
ATOM 658 O O . LYS A 1 86 ? 40.631 -1.927 -64.111 1.00 89.94 86 LYS A O 1
ATOM 663 N N . ARG A 1 87 ? 42.683 -1.285 -64.771 1.00 89.50 87 ARG A N 1
ATOM 664 C CA . ARG A 1 87 ? 43.001 -0.517 -63.561 1.00 89.50 87 ARG A CA 1
ATOM 665 C C . ARG A 1 87 ? 42.021 0.638 -63.361 1.00 89.50 87 ARG A C 1
ATOM 667 O O . ARG A 1 87 ? 41.503 0.806 -62.261 1.00 89.50 87 ARG A O 1
ATOM 674 N N . LEU A 1 88 ? 41.740 1.403 -64.416 1.00 92.12 88 LEU A N 1
ATOM 675 C CA . LEU A 1 88 ? 40.775 2.505 -64.376 1.00 92.12 88 LEU A CA 1
ATOM 676 C C . LEU A 1 88 ? 39.346 2.011 -64.128 1.00 92.12 88 LEU A C 1
ATOM 678 O O . LEU A 1 88 ? 38.633 2.615 -63.330 1.00 92.12 88 LEU A O 1
ATOM 682 N N . ALA A 1 89 ? 38.944 0.903 -64.757 1.00 92.00 89 ALA A N 1
ATOM 683 C CA . ALA A 1 89 ? 37.632 0.298 -64.532 1.00 92.00 89 ALA A CA 1
ATOM 684 C C . ALA A 1 89 ? 37.455 -0.144 -63.070 1.00 92.00 89 ALA A C 1
ATOM 686 O O . ALA A 1 89 ? 36.499 0.273 -62.420 1.00 92.00 89 ALA A O 1
ATOM 687 N N . MET A 1 90 ? 38.416 -0.895 -62.518 1.00 92.12 90 MET A N 1
ATOM 688 C CA . MET A 1 90 ? 38.360 -1.341 -61.121 1.00 92.12 90 MET A CA 1
ATOM 689 C C . MET A 1 90 ? 38.420 -0.176 -60.130 1.00 92.12 90 MET A C 1
ATOM 691 O O . MET A 1 90 ? 37.716 -0.196 -59.123 1.00 92.12 90 MET A O 1
ATOM 695 N N . ALA A 1 91 ? 39.223 0.856 -60.405 1.00 92.31 91 ALA A N 1
ATOM 696 C CA . ALA A 1 91 ? 39.257 2.058 -59.576 1.00 92.31 91 ALA A CA 1
ATOM 697 C C . ALA A 1 91 ? 37.906 2.796 -59.583 1.00 92.31 91 ALA A C 1
ATOM 699 O O . ALA A 1 91 ? 37.454 3.252 -58.534 1.00 92.31 91 ALA A O 1
ATOM 700 N N . GLY A 1 92 ? 37.239 2.873 -60.739 1.00 93.25 92 GLY A N 1
ATOM 701 C CA . GLY A 1 92 ? 35.901 3.454 -60.863 1.00 93.25 92 GLY A CA 1
ATOM 702 C C . GLY A 1 92 ? 34.831 2.655 -60.118 1.00 93.25 92 GLY A C 1
ATOM 703 O O . GLY A 1 92 ? 34.052 3.237 -59.367 1.00 93.25 92 GLY A O 1
ATOM 704 N N . GLU A 1 93 ? 34.819 1.329 -60.272 1.00 92.38 93 GLU A N 1
ATOM 705 C CA . GLU A 1 93 ? 33.887 0.441 -59.562 1.00 92.38 93 GLU A CA 1
ATOM 706 C C . GLU A 1 93 ? 34.099 0.496 -58.046 1.00 92.38 93 GLU A C 1
ATOM 708 O O . GLU A 1 93 ? 33.139 0.651 -57.293 1.00 92.38 93 GLU A O 1
ATOM 713 N N . THR A 1 94 ? 35.354 0.451 -57.592 1.00 92.38 94 THR A N 1
ATOM 714 C CA . THR A 1 94 ? 35.689 0.545 -56.163 1.00 92.38 94 THR A CA 1
ATOM 715 C C . THR A 1 94 ? 35.271 1.897 -55.590 1.00 92.38 94 THR A C 1
ATOM 717 O O . THR A 1 94 ? 34.672 1.939 -54.520 1.00 92.38 94 THR A O 1
ATOM 720 N N . GLY A 1 95 ? 35.513 2.994 -56.315 1.00 93.25 95 GLY A N 1
ATOM 721 C CA . GLY A 1 95 ? 35.092 4.330 -55.894 1.00 93.25 95 GLY A CA 1
ATOM 722 C C . GLY A 1 95 ? 33.569 4.491 -55.836 1.00 93.25 95 GLY A C 1
ATOM 723 O O . GLY A 1 95 ? 33.057 5.112 -54.909 1.00 93.25 95 GLY A O 1
ATOM 724 N N . ALA A 1 96 ? 32.830 3.897 -56.778 1.00 93.88 96 ALA A N 1
ATOM 725 C CA . ALA A 1 96 ? 31.367 3.901 -56.750 1.00 93.88 96 ALA A CA 1
ATOM 726 C C . ALA A 1 96 ? 30.816 3.118 -55.548 1.00 93.88 96 ALA A C 1
ATOM 728 O O . ALA A 1 96 ? 29.896 3.583 -54.877 1.00 93.88 96 ALA A O 1
ATOM 729 N N . ILE A 1 97 ? 31.409 1.959 -55.254 1.00 93.81 97 ILE A N 1
ATOM 730 C CA . ILE A 1 97 ? 31.057 1.137 -54.093 1.00 93.81 97 ILE A CA 1
ATOM 731 C C . ILE A 1 97 ? 31.379 1.878 -52.789 1.00 93.81 97 ILE A C 1
ATOM 733 O O . ILE A 1 97 ? 30.544 1.932 -51.890 1.00 93.81 97 ILE A O 1
ATOM 737 N N . GLU A 1 98 ? 32.567 2.476 -52.678 1.00 94.00 98 GLU A N 1
ATOM 738 C CA . GLU A 1 98 ? 32.974 3.250 -51.502 1.00 94.00 98 GLU A CA 1
ATOM 739 C C . GLU A 1 98 ? 32.031 4.432 -51.254 1.00 94.00 98 GLU A C 1
ATOM 741 O O . GLU A 1 98 ? 31.606 4.663 -50.120 1.00 94.00 98 GLU A O 1
ATOM 746 N N . GLU A 1 99 ? 31.653 5.150 -52.312 1.00 95.12 99 GLU A N 1
ATOM 747 C CA . GLU A 1 99 ? 30.728 6.273 -52.221 1.00 95.12 99 GLU A CA 1
ATOM 748 C C . GLU A 1 99 ? 29.326 5.830 -51.779 1.00 95.12 99 GLU A C 1
ATOM 750 O O . GLU A 1 99 ? 28.744 6.464 -50.895 1.00 95.12 99 GLU A O 1
ATOM 755 N N . ASP A 1 100 ? 28.807 4.720 -52.311 1.00 95.50 100 ASP A N 1
ATOM 756 C CA . ASP A 1 100 ? 27.520 4.155 -51.886 1.00 95.50 100 ASP A CA 1
ATOM 757 C C . ASP A 1 100 ? 27.555 3.725 -50.409 1.00 95.50 100 ASP A C 1
ATOM 759 O O . ASP A 1 100 ? 26.684 4.100 -49.618 1.00 95.50 100 ASP A O 1
ATOM 763 N N . TYR A 1 101 ? 28.624 3.046 -49.976 1.00 94.94 101 TYR A N 1
ATOM 764 C CA . TYR A 1 101 ? 28.816 2.696 -48.566 1.00 94.94 101 TYR A CA 1
ATOM 765 C C . TYR A 1 101 ? 28.906 3.930 -47.665 1.00 94.94 101 TYR A C 1
ATOM 767 O O . TYR A 1 101 ? 28.302 3.956 -46.587 1.00 94.94 101 TYR A O 1
ATOM 775 N N . ARG A 1 102 ? 29.622 4.975 -48.088 1.00 96.31 102 ARG A N 1
ATOM 776 C CA . ARG A 1 102 ? 29.751 6.232 -47.339 1.00 96.31 102 ARG A CA 1
ATOM 777 C C . ARG A 1 102 ? 28.400 6.938 -47.202 1.00 96.31 102 ARG A C 1
ATOM 779 O O . ARG A 1 102 ? 28.049 7.409 -46.113 1.00 96.31 102 ARG A O 1
ATOM 786 N N . GLN A 1 103 ? 27.606 6.979 -48.270 1.00 96.31 103 GLN A N 1
ATOM 787 C CA . GLN A 1 103 ? 26.248 7.528 -48.242 1.00 96.31 103 GLN A CA 1
ATOM 788 C C . GLN A 1 103 ? 25.315 6.693 -47.355 1.00 96.31 103 GLN A C 1
ATOM 790 O O . GLN A 1 103 ? 24.586 7.244 -46.524 1.00 96.31 103 GLN A O 1
ATOM 795 N N . GLY A 1 104 ? 25.389 5.365 -47.442 1.00 96.62 104 GLY A N 1
ATOM 796 C CA . GLY A 1 104 ? 24.660 4.457 -46.559 1.00 96.62 104 GLY A CA 1
ATOM 797 C C . GLY A 1 104 ? 24.994 4.691 -45.084 1.00 96.62 104 GLY A C 1
ATOM 798 O O . GLY A 1 104 ? 24.093 4.853 -44.258 1.00 96.62 104 GLY A O 1
ATOM 799 N N . LEU A 1 105 ? 26.281 4.802 -44.747 1.00 96.62 105 LEU A N 1
ATOM 800 C CA . LEU A 1 105 ? 26.735 5.009 -43.373 1.00 96.62 105 LEU A CA 1
ATOM 801 C C . LEU A 1 105 ? 26.274 6.358 -42.806 1.00 96.62 105 LEU A C 1
ATOM 803 O O . LEU A 1 105 ? 25.782 6.424 -41.679 1.00 96.62 105 LEU A O 1
ATOM 807 N N . THR A 1 106 ? 26.373 7.430 -43.593 1.00 96.56 106 THR A N 1
ATOM 808 C CA . THR A 1 106 ? 25.900 8.771 -43.196 1.00 96.56 106 THR A CA 1
ATOM 809 C C . THR A 1 106 ? 24.380 8.827 -43.024 1.00 96.56 106 THR A C 1
ATOM 811 O O . THR A 1 106 ? 23.883 9.418 -42.058 1.00 96.56 106 THR A O 1
ATOM 814 N N . SER A 1 107 ? 23.627 8.151 -43.895 1.00 96.69 107 SER A N 1
ATOM 815 C CA . SER A 1 107 ? 22.177 7.978 -43.754 1.00 96.69 107 SER A CA 1
ATOM 816 C C . SER A 1 107 ? 21.820 7.208 -42.479 1.00 96.69 107 SER A C 1
ATOM 818 O O . SER A 1 107 ? 20.965 7.647 -41.701 1.00 96.69 107 SER A O 1
ATOM 820 N N . HIS A 1 108 ? 22.508 6.096 -42.202 1.00 96.62 108 HIS A N 1
ATOM 821 C CA . HIS A 1 108 ? 22.302 5.316 -40.983 1.00 96.62 108 HIS A CA 1
ATOM 822 C C . HIS A 1 108 ? 22.644 6.106 -39.719 1.00 96.62 108 HIS A C 1
ATOM 824 O O . HIS A 1 108 ? 21.833 6.117 -38.794 1.00 96.62 108 HIS A O 1
ATOM 830 N N . ALA A 1 109 ? 23.766 6.828 -39.697 1.00 96.12 109 ALA A N 1
ATOM 831 C CA . ALA A 1 109 ? 24.141 7.691 -38.580 1.00 96.12 109 ALA A CA 1
ATOM 832 C C . ALA A 1 109 ? 23.077 8.770 -38.318 1.00 96.12 109 ALA A C 1
ATOM 834 O O . ALA A 1 109 ? 22.651 8.978 -37.184 1.00 96.12 109 ALA A O 1
ATOM 835 N N . THR A 1 110 ? 22.558 9.391 -39.380 1.00 97.06 110 THR A N 1
ATOM 836 C CA . THR A 1 110 ? 21.495 10.401 -39.268 1.00 97.06 110 THR A CA 1
ATOM 837 C C . THR A 1 110 ? 20.201 9.805 -38.712 1.00 97.06 110 THR A C 1
ATOM 839 O O . THR A 1 110 ? 19.526 10.424 -37.889 1.00 97.06 110 THR A O 1
ATOM 842 N N . ARG A 1 111 ? 19.830 8.595 -39.144 1.00 96.88 111 ARG A N 1
ATOM 843 C CA . ARG A 1 111 ? 18.648 7.890 -38.628 1.00 96.88 111 ARG A CA 1
ATOM 844 C C . ARG A 1 111 ? 18.823 7.483 -37.168 1.00 96.88 111 ARG A C 1
ATOM 846 O O . ARG A 1 111 ? 17.871 7.622 -36.410 1.00 96.88 111 ARG A O 1
ATOM 853 N N . LEU A 1 112 ? 20.010 7.018 -36.779 1.00 97.50 112 LEU A N 1
ATOM 854 C CA . LEU A 1 112 ? 20.319 6.669 -35.392 1.00 97.50 112 LEU A CA 1
ATOM 855 C C . LEU A 1 112 ? 20.215 7.886 -34.473 1.00 97.50 112 LEU A C 1
ATOM 857 O O . LEU A 1 112 ? 19.548 7.788 -33.448 1.00 97.50 112 LEU A O 1
ATOM 861 N N . ASN A 1 113 ? 20.743 9.041 -34.881 1.00 96.75 113 ASN A N 1
ATOM 862 C CA . ASN A 1 113 ? 20.602 10.278 -34.107 1.00 96.75 113 ASN A CA 1
ATOM 863 C C . ASN A 1 113 ? 19.127 10.664 -33.909 1.00 96.75 113 ASN A C 1
ATOM 865 O O . ASN A 1 113 ? 18.703 10.935 -32.794 1.00 96.75 113 ASN A O 1
ATOM 869 N N . LYS A 1 114 ? 18.292 10.571 -34.955 1.00 96.75 114 LYS A N 1
ATOM 870 C CA . LYS A 1 114 ? 16.843 10.832 -34.825 1.00 96.75 114 LYS A CA 1
ATOM 871 C C . LYS A 1 114 ? 16.142 9.866 -33.865 1.00 96.75 114 LYS A C 1
ATOM 873 O O . LYS A 1 114 ? 15.194 10.252 -33.178 1.00 96.75 114 LYS A O 1
ATOM 878 N N . VAL A 1 115 ? 16.560 8.599 -33.855 1.00 97.69 115 VAL A N 1
ATOM 879 C CA . VAL A 1 115 ? 16.038 7.594 -32.916 1.00 97.69 115 VAL A CA 1
ATOM 880 C C . VAL A 1 115 ? 16.475 7.925 -31.494 1.00 97.69 115 VAL A C 1
ATOM 882 O O . VAL A 1 115 ? 15.644 7.843 -30.594 1.00 97.69 115 VAL A O 1
ATOM 885 N N . GLN A 1 116 ? 17.726 8.343 -31.299 1.00 97.12 116 GLN A N 1
ATOM 886 C CA . GLN A 1 116 ? 18.228 8.786 -30.003 1.00 97.12 116 GLN A CA 1
ATOM 887 C C . GLN A 1 116 ? 17.420 9.979 -29.473 1.00 97.12 116 GLN A C 1
ATOM 889 O O . GLN A 1 116 ? 16.865 9.881 -28.382 1.00 97.12 116 GLN A O 1
ATOM 894 N N . ASP A 1 117 ? 17.236 11.033 -30.271 1.00 97.00 117 ASP A N 1
ATOM 895 C CA . ASP A 1 117 ? 16.439 12.206 -29.879 1.00 97.00 117 ASP A CA 1
ATOM 896 C C . ASP A 1 117 ? 14.997 11.814 -29.505 1.00 97.00 117 ASP A C 1
ATOM 898 O O . ASP A 1 117 ? 14.403 12.305 -28.540 1.00 97.00 117 ASP A O 1
ATOM 902 N N . SER A 1 118 ? 14.415 10.880 -30.265 1.00 97.00 118 SER A N 1
ATOM 903 C CA . SER A 1 118 ? 13.068 10.367 -29.997 1.00 97.00 118 SER A CA 1
ATOM 904 C C . SER A 1 118 ? 13.007 9.572 -28.693 1.00 97.00 118 SER A C 1
ATOM 906 O O . SER A 1 118 ? 12.027 9.689 -27.952 1.00 97.00 118 SER A O 1
ATOM 908 N N . LEU A 1 119 ? 14.040 8.775 -28.404 1.00 97.50 119 LEU A N 1
ATOM 909 C CA . LEU A 1 119 ? 14.150 7.990 -27.180 1.00 97.50 119 LEU A CA 1
ATOM 910 C C . LEU A 1 119 ? 14.304 8.898 -25.959 1.00 97.50 119 LEU A C 1
ATOM 912 O O . LEU A 1 119 ? 13.583 8.706 -24.984 1.00 97.50 119 LEU A O 1
ATOM 916 N N . GLU A 1 120 ? 15.148 9.926 -26.038 1.00 97.12 120 GLU A N 1
ATOM 917 C CA . GLU A 1 120 ? 15.303 10.931 -24.980 1.00 97.12 120 GLU A CA 1
ATOM 918 C C . GLU A 1 120 ? 13.972 11.651 -24.699 1.00 97.12 120 GLU A C 1
ATOM 920 O O . GLU A 1 120 ? 13.567 11.824 -23.544 1.00 97.12 120 GLU A O 1
ATOM 925 N N . GLY A 1 121 ? 13.213 11.987 -25.749 1.00 97.19 121 GLY A N 1
ATOM 926 C CA . GLY A 1 121 ? 11.875 12.565 -25.612 1.00 97.19 121 GLY A CA 1
ATOM 927 C C . GLY A 1 121 ? 10.860 11.618 -24.956 1.00 97.19 121 GLY A C 1
ATOM 928 O O . GLY A 1 121 ? 10.025 12.051 -24.155 1.00 97.19 121 GLY A O 1
ATOM 929 N N . VAL A 1 122 ? 10.914 10.320 -25.274 1.00 97.31 122 VAL A N 1
ATOM 930 C CA . VAL A 1 122 ? 10.085 9.296 -24.617 1.00 97.31 122 VAL A CA 1
ATOM 931 C C . VAL A 1 122 ? 10.487 9.137 -23.157 1.00 97.31 122 VAL A C 1
ATOM 933 O O . VAL A 1 122 ? 9.606 9.119 -22.301 1.00 97.31 122 VAL A O 1
ATOM 936 N N . GLU A 1 123 ? 11.781 9.075 -22.858 1.00 97.06 123 GLU A N 1
ATOM 937 C CA . GLU A 1 123 ? 12.291 8.943 -21.497 1.00 97.06 123 GLU A CA 1
ATOM 938 C C . GLU A 1 123 ? 11.858 10.128 -20.630 1.00 97.06 123 GLU A C 1
ATOM 940 O O . GLU A 1 123 ? 11.382 9.938 -19.509 1.00 97.06 123 GLU A O 1
ATOM 945 N N . HIS A 1 124 ? 11.934 11.349 -21.163 1.00 97.31 124 HIS A N 1
ATOM 946 C CA . HIS A 1 124 ? 11.471 12.538 -20.460 1.00 97.31 124 HIS A CA 1
ATOM 947 C C . HIS A 1 124 ? 9.976 12.455 -20.122 1.00 97.31 124 HIS A C 1
ATOM 949 O O . HIS A 1 124 ? 9.596 12.579 -18.955 1.00 97.31 124 HIS A O 1
ATOM 955 N N . ARG A 1 125 ? 9.121 12.157 -21.112 1.00 97.50 125 ARG A N 1
ATOM 956 C CA . ARG A 1 125 ? 7.670 11.999 -20.890 1.00 97.50 125 ARG A CA 1
ATOM 957 C C . ARG A 1 125 ? 7.347 10.851 -19.940 1.00 97.50 125 ARG A C 1
ATOM 959 O O . ARG A 1 125 ? 6.426 10.965 -19.127 1.00 97.50 125 ARG A O 1
ATOM 966 N N . PHE A 1 126 ? 8.085 9.750 -20.039 1.00 97.00 126 PHE A N 1
ATOM 967 C CA . PHE A 1 126 ? 7.941 8.613 -19.143 1.00 97.00 126 PHE A CA 1
ATOM 968 C C . PHE A 1 126 ? 8.263 9.024 -17.709 1.00 97.00 126 PHE A C 1
ATOM 970 O O . PHE A 1 126 ? 7.460 8.770 -16.816 1.00 97.00 126 PHE A O 1
ATOM 977 N N . ARG A 1 127 ? 9.370 9.741 -17.491 1.00 97.06 127 ARG A N 1
ATOM 978 C CA . ARG A 1 127 ? 9.771 10.237 -16.171 1.00 97.06 127 ARG A CA 1
ATOM 979 C C . ARG A 1 127 ? 8.734 11.191 -15.583 1.00 97.06 127 ARG A C 1
ATOM 981 O O . ARG A 1 127 ? 8.343 11.033 -14.429 1.00 97.06 127 ARG A O 1
ATOM 988 N N . GLU A 1 128 ? 8.228 12.139 -16.371 1.00 97.44 128 GLU A N 1
ATOM 989 C CA . GLU A 1 128 ? 7.158 13.040 -15.927 1.00 97.44 128 GLU A CA 1
ATOM 990 C C . GLU A 1 128 ? 5.881 12.285 -15.546 1.00 97.44 128 GLU A C 1
ATOM 992 O O . GLU A 1 128 ? 5.255 12.572 -14.522 1.00 97.44 128 GLU A O 1
ATOM 997 N N . THR A 1 129 ? 5.489 11.311 -16.367 1.00 97.88 129 THR A N 1
ATOM 998 C CA . THR A 1 129 ? 4.291 10.500 -16.133 1.00 97.88 129 THR A CA 1
ATOM 999 C C . THR A 1 129 ? 4.468 9.611 -14.907 1.00 97.88 129 THR A C 1
ATOM 1001 O O . THR A 1 129 ? 3.567 9.552 -14.073 1.00 97.88 129 THR A O 1
ATOM 1004 N N . ALA A 1 130 ? 5.639 8.999 -14.734 1.00 97.56 130 ALA A N 1
ATOM 1005 C CA . ALA A 1 130 ? 5.986 8.202 -13.565 1.00 97.56 130 ALA A CA 1
ATOM 1006 C C . ALA A 1 130 ? 5.921 9.044 -12.282 1.00 97.56 130 ALA A C 1
ATOM 1008 O O . ALA A 1 130 ? 5.271 8.645 -11.317 1.00 97.56 130 ALA A O 1
ATOM 1009 N N . HIS A 1 131 ? 6.486 10.255 -12.280 1.00 97.19 131 HIS A N 1
ATOM 1010 C CA . HIS A 1 131 ? 6.376 11.165 -11.136 1.00 97.19 131 HIS A CA 1
ATOM 1011 C C . HIS A 1 131 ? 4.926 11.553 -10.824 1.00 97.19 131 HIS A C 1
ATOM 1013 O O . HIS A 1 131 ? 4.534 11.595 -9.656 1.00 97.19 131 HIS A O 1
ATOM 1019 N N . LYS A 1 132 ? 4.106 11.829 -11.847 1.00 97.56 132 LYS A N 1
ATOM 1020 C CA . LYS A 1 132 ? 2.674 12.111 -11.655 1.00 97.56 132 LYS A CA 1
ATOM 1021 C C . LYS A 1 132 ? 1.941 10.896 -11.084 1.00 97.56 132 LYS A C 1
ATOM 1023 O O . LYS A 1 132 ? 1.164 11.065 -10.148 1.00 97.56 132 LYS A O 1
ATOM 1028 N N . ALA A 1 133 ? 2.220 9.697 -11.592 1.00 98.00 133 ALA A N 1
ATOM 1029 C CA . ALA A 1 133 ? 1.627 8.453 -11.113 1.00 98.00 133 ALA A CA 1
ATOM 1030 C C . ALA A 1 133 ? 1.957 8.197 -9.635 1.00 98.00 133 ALA A C 1
ATOM 1032 O O . ALA A 1 133 ? 1.044 7.928 -8.859 1.00 98.00 133 ALA A O 1
ATOM 1033 N N . VAL A 1 134 ? 3.217 8.389 -9.222 1.00 97.50 134 VAL A N 1
ATOM 1034 C CA . VAL A 1 134 ? 3.625 8.288 -7.808 1.00 97.50 134 VAL A CA 1
ATOM 1035 C C . VAL A 1 134 ? 2.833 9.268 -6.941 1.00 97.50 134 VAL A C 1
ATOM 1037 O O . VAL A 1 134 ? 2.218 8.864 -5.959 1.00 97.50 134 VAL A O 1
ATOM 1040 N N . ARG A 1 135 ? 2.742 10.546 -7.337 1.00 97.06 135 ARG A N 1
ATOM 1041 C CA . ARG A 1 135 ? 1.981 11.549 -6.566 1.00 97.06 135 ARG A CA 1
ATOM 1042 C C . ARG A 1 135 ? 0.491 11.222 -6.467 1.00 97.06 135 ARG A C 1
ATOM 1044 O O . ARG A 1 135 ? -0.130 11.543 -5.454 1.00 97.06 135 ARG A O 1
ATOM 1051 N N . ILE A 1 136 ? -0.099 10.647 -7.516 1.00 97.38 136 ILE A N 1
ATOM 1052 C CA . ILE A 1 136 ? -1.495 10.193 -7.495 1.00 97.38 136 ILE A CA 1
ATOM 1053 C C . ILE A 1 136 ? -1.638 9.013 -6.531 1.00 97.38 136 ILE A C 1
ATOM 1055 O O . ILE A 1 136 ? -2.551 9.035 -5.710 1.00 97.38 136 ILE A O 1
ATOM 1059 N N . GLY A 1 137 ? -0.716 8.049 -6.572 1.00 97.81 137 GLY A N 1
ATOM 1060 C CA . GLY A 1 137 ? -0.672 6.923 -5.639 1.00 97.81 137 GLY A CA 1
ATOM 1061 C C . GLY A 1 137 ? -0.596 7.374 -4.180 1.00 97.81 137 GLY A C 1
ATOM 1062 O O . GLY A 1 137 ? -1.417 6.959 -3.365 1.00 97.81 137 GLY A O 1
ATOM 1063 N N . ASP A 1 138 ? 0.298 8.312 -3.864 1.00 97.06 138 ASP A N 1
ATOM 1064 C CA . ASP A 1 138 ? 0.437 8.861 -2.510 1.00 97.06 138 ASP A CA 1
ATOM 1065 C C . ASP A 1 138 ? -0.845 9.554 -2.031 1.00 97.06 138 ASP A C 1
ATOM 1067 O O . ASP A 1 138 ? -1.262 9.408 -0.880 1.00 97.06 138 ASP A O 1
ATOM 1071 N N . ARG A 1 139 ? -1.486 10.336 -2.910 1.00 97.00 139 ARG A N 1
ATOM 1072 C CA . ARG A 1 139 ? -2.756 11.007 -2.596 1.00 97.00 139 ARG A CA 1
ATOM 1073 C C . ARG A 1 139 ? -3.879 10.001 -2.388 1.00 97.00 139 ARG A C 1
ATOM 1075 O O . ARG A 1 139 ? -4.662 10.178 -1.460 1.00 97.00 139 ARG A O 1
ATOM 1082 N N . LEU A 1 140 ? -3.939 8.961 -3.215 1.00 97.69 140 LEU A N 1
ATOM 1083 C CA . LEU A 1 140 ? -4.939 7.906 -3.116 1.00 97.69 140 LEU A CA 1
ATOM 1084 C C . LEU A 1 140 ? -4.785 7.127 -1.807 1.00 97.69 140 LEU A C 1
ATOM 1086 O O . LEU A 1 140 ? -5.769 6.938 -1.104 1.00 97.69 140 LEU A O 1
ATOM 1090 N N . SER A 1 141 ? -3.556 6.771 -1.424 1.00 95.88 141 SER A N 1
ATOM 1091 C CA . SER A 1 141 ? -3.281 6.108 -0.143 1.00 95.88 141 SER A CA 1
ATOM 1092 C C . SER A 1 141 ? -3.673 6.984 1.053 1.00 95.88 141 SER A C 1
ATOM 1094 O O . SER A 1 141 ? -4.337 6.511 1.975 1.00 95.88 141 SER A O 1
ATOM 1096 N N . LYS A 1 142 ? -3.342 8.283 1.025 1.00 96.75 142 LYS A N 1
ATOM 1097 C CA . LYS A 1 142 ? -3.751 9.226 2.082 1.00 96.75 142 LYS A CA 1
ATOM 1098 C C . LYS A 1 142 ? -5.265 9.374 2.178 1.00 96.75 142 LYS A C 1
ATOM 1100 O O . LYS A 1 142 ? -5.799 9.388 3.285 1.00 96.75 142 LYS A O 1
ATOM 1105 N N . MET A 1 143 ? -5.942 9.495 1.038 1.00 96.88 143 MET A N 1
ATOM 1106 C CA . MET A 1 143 ? -7.398 9.593 0.984 1.00 96.88 143 MET A CA 1
ATOM 1107 C C . MET A 1 143 ? -8.049 8.309 1.497 1.00 96.88 143 MET A C 1
ATOM 1109 O O . MET A 1 143 ? -8.994 8.388 2.271 1.00 96.88 143 MET A O 1
ATOM 1113 N N . GLU A 1 144 ? -7.517 7.140 1.142 1.00 95.88 144 GLU A N 1
ATOM 1114 C CA . GLU A 1 144 ? -8.024 5.863 1.641 1.00 95.88 144 GLU A CA 1
ATOM 1115 C C . GLU A 1 144 ? -7.854 5.750 3.160 1.00 95.88 144 GLU A C 1
ATOM 1117 O O . GLU A 1 144 ? -8.800 5.409 3.862 1.00 95.88 144 GLU A O 1
ATOM 1122 N N . GLY A 1 145 ? -6.700 6.154 3.700 1.00 96.25 145 GLY A N 1
ATOM 1123 C CA . GLY A 1 145 ? -6.490 6.211 5.150 1.00 96.25 145 GLY A CA 1
ATOM 1124 C C . GLY A 1 145 ? -7.384 7.234 5.866 1.00 96.25 145 GLY A C 1
ATOM 1125 O O . GLY A 1 145 ? -7.737 7.046 7.028 1.00 96.25 145 GLY A O 1
ATOM 1126 N N . GLN A 1 146 ? -7.772 8.332 5.211 1.00 95.75 146 GLN A N 1
ATOM 1127 C CA . GLN A 1 146 ? -8.786 9.250 5.745 1.00 95.75 146 GLN A CA 1
ATOM 1128 C C . GLN A 1 146 ? -10.188 8.642 5.690 1.00 95.75 146 GLN A C 1
ATOM 1130 O O . GLN A 1 146 ? -10.926 8.756 6.663 1.00 95.75 146 GLN A O 1
ATOM 1135 N N . ARG A 1 147 ? -10.537 7.973 4.588 1.00 96.56 147 ARG A N 1
ATOM 1136 C CA . ARG A 1 147 ? -11.825 7.302 4.401 1.00 96.56 147 ARG A CA 1
ATOM 1137 C C . ARG A 1 147 ? -12.031 6.192 5.427 1.00 96.56 147 ARG A C 1
ATOM 1139 O O . ARG A 1 147 ? -13.081 6.159 6.050 1.00 96.56 147 ARG A O 1
ATOM 1146 N N . ALA A 1 148 ? -11.025 5.345 5.642 1.00 94.75 148 ALA A N 1
ATOM 1147 C CA . ALA A 1 148 ? -11.067 4.276 6.637 1.00 94.75 148 ALA A CA 1
ATOM 1148 C C . ALA A 1 148 ? -11.269 4.828 8.057 1.00 94.75 148 ALA A C 1
ATOM 1150 O O . ALA A 1 148 ? -12.149 4.365 8.773 1.00 94.75 148 ALA A O 1
ATOM 1151 N N . ARG A 1 149 ? -10.526 5.880 8.434 1.00 93.00 149 ARG A N 1
ATOM 1152 C CA . ARG A 1 149 ? -10.710 6.550 9.734 1.00 93.00 149 ARG A CA 1
ATOM 1153 C C . ARG A 1 149 ? -12.084 7.198 9.882 1.00 93.00 149 ARG A C 1
ATOM 1155 O O . ARG A 1 149 ? -12.657 7.164 10.962 1.00 93.00 149 ARG A O 1
ATOM 1162 N N . ALA A 1 150 ? -12.606 7.808 8.820 1.00 94.75 150 ALA A N 1
ATOM 1163 C CA . ALA A 1 150 ? -13.939 8.399 8.840 1.00 94.75 150 ALA A CA 1
ATOM 1164 C C . ALA A 1 150 ? -15.031 7.329 8.976 1.00 94.75 150 ALA A C 1
ATOM 1166 O O . ALA A 1 150 ? -15.976 7.545 9.724 1.00 94.75 150 ALA A O 1
ATOM 1167 N N . ALA A 1 151 ? -14.884 6.188 8.296 1.00 93.88 151 ALA A N 1
ATOM 1168 C CA . ALA A 1 151 ? -15.789 5.051 8.437 1.00 93.88 151 ALA A CA 1
ATOM 1169 C C . ALA A 1 151 ? -15.772 4.502 9.872 1.00 93.88 151 ALA A C 1
ATOM 1171 O O . ALA A 1 151 ? -16.824 4.422 10.489 1.00 93.88 151 ALA A O 1
ATOM 1172 N N . GLU A 1 152 ? -14.588 4.262 10.449 1.00 90.50 152 GLU A N 1
ATOM 1173 C CA . GLU A 1 152 ? -14.467 3.823 11.848 1.00 90.50 152 GLU A CA 1
ATOM 1174 C C . GLU A 1 152 ? -15.112 4.827 12.821 1.00 90.50 152 GLU A C 1
ATOM 1176 O O . GLU A 1 152 ? -15.828 4.441 13.741 1.00 90.50 152 GLU A O 1
ATOM 1181 N N . ALA A 1 153 ? -14.911 6.130 12.606 1.00 90.38 153 ALA A N 1
ATOM 1182 C CA . ALA A 1 153 ? -15.543 7.159 13.428 1.00 90.38 153 ALA A CA 1
ATOM 1183 C C . ALA A 1 153 ? -17.074 7.180 13.277 1.00 90.38 153 ALA A C 1
ATOM 1185 O O . ALA A 1 153 ? -17.776 7.423 14.257 1.00 90.38 153 ALA A O 1
ATOM 1186 N N . MET A 1 154 ? -17.599 6.929 12.072 1.00 92.12 154 MET A N 1
ATOM 1187 C CA . MET A 1 154 ? -19.040 6.791 11.846 1.00 92.12 154 MET A CA 1
ATOM 1188 C C . MET A 1 154 ? -19.598 5.580 12.594 1.00 92.12 154 MET A C 1
ATOM 1190 O O . MET A 1 154 ? -20.589 5.744 13.301 1.00 92.12 154 MET A O 1
ATOM 1194 N N . ASP A 1 155 ? -18.929 4.428 12.528 1.00 90.94 155 ASP A N 1
ATOM 1195 C CA . ASP A 1 155 ? -19.336 3.216 13.249 1.00 90.94 155 ASP A CA 1
ATOM 1196 C C . ASP A 1 155 ? -19.379 3.468 14.766 1.00 90.94 155 ASP A C 1
ATOM 1198 O O . ASP A 1 155 ? -20.366 3.166 15.436 1.00 90.94 155 ASP A O 1
ATOM 1202 N N . ILE A 1 156 ? -18.343 4.115 15.316 1.00 89.56 156 ILE A N 1
ATOM 1203 C CA . ILE A 1 156 ? -18.288 4.493 16.737 1.00 89.56 156 ILE A CA 1
ATOM 1204 C C . ILE A 1 156 ? -19.443 5.435 17.108 1.00 89.56 156 ILE A C 1
ATOM 1206 O O . ILE A 1 156 ? -20.083 5.242 18.141 1.00 89.56 156 ILE A O 1
ATOM 1210 N N . LEU A 1 157 ? -19.743 6.441 16.280 1.00 89.75 157 LEU A N 1
ATOM 1211 C CA . LEU A 1 157 ? -20.859 7.364 16.519 1.00 89.75 157 LEU A CA 1
ATOM 1212 C C . LEU A 1 157 ? -22.221 6.667 16.442 1.00 89.75 157 LEU A C 1
ATOM 1214 O O . LEU A 1 157 ? -23.135 7.024 17.186 1.00 89.75 157 LEU A O 1
ATOM 1218 N N . GLU A 1 158 ? -22.380 5.691 15.551 1.00 91.56 158 GLU A N 1
ATOM 1219 C CA . GLU A 1 158 ? -23.591 4.876 15.479 1.00 91.56 158 GLU A CA 1
ATOM 1220 C C . GLU A 1 158 ? -23.761 4.036 16.742 1.00 91.56 158 GLU A C 1
ATOM 1222 O O . GLU A 1 158 ? -24.834 4.075 17.348 1.00 91.56 158 GLU A O 1
ATOM 1227 N N . PHE A 1 159 ? -22.703 3.363 17.205 1.00 90.88 159 PHE A N 1
ATOM 1228 C CA . PHE A 1 159 ? -22.738 2.644 18.478 1.00 90.88 159 PHE A CA 1
ATOM 1229 C C . PHE A 1 159 ? -23.079 3.576 19.636 1.00 90.88 159 PHE A C 1
ATOM 1231 O O . PHE A 1 159 ? -23.947 3.259 20.447 1.00 90.88 159 PHE A O 1
ATOM 1238 N N . PHE A 1 160 ? -22.471 4.760 19.673 1.00 89.06 160 PHE A N 1
ATOM 1239 C CA . PHE A 1 160 ? -22.754 5.755 20.695 1.00 89.06 160 PHE A CA 1
ATOM 1240 C C . PHE A 1 160 ? -24.241 6.142 20.738 1.00 89.06 160 PHE A C 1
ATOM 1242 O O . PHE A 1 160 ? -24.863 6.095 21.800 1.00 89.06 160 PHE A O 1
ATOM 1249 N N . LYS A 1 161 ? -24.841 6.443 19.579 1.00 89.06 161 LYS A N 1
ATOM 1250 C CA . LYS A 1 161 ? -26.275 6.764 19.467 1.00 89.06 161 LYS A CA 1
ATOM 1251 C C . LYS A 1 161 ? -27.173 5.636 19.958 1.00 89.06 161 LYS A C 1
ATOM 1253 O O . LYS A 1 161 ? -28.219 5.909 20.544 1.00 89.06 161 LYS A O 1
ATOM 1258 N N . VAL A 1 162 ? -26.787 4.380 19.727 1.00 90.12 162 VAL A N 1
ATOM 1259 C CA . VAL A 1 162 ? -27.528 3.240 20.277 1.00 90.12 162 VAL A CA 1
ATOM 1260 C C . VAL A 1 162 ? -27.517 3.305 21.802 1.00 90.12 162 VAL A C 1
ATOM 1262 O O . VAL A 1 162 ? -28.590 3.287 22.400 1.00 90.12 162 VAL A O 1
ATOM 1265 N N . PHE A 1 163 ? -26.343 3.433 22.430 1.00 88.94 163 PHE A N 1
ATOM 1266 C CA . PHE A 1 163 ? -26.228 3.477 23.894 1.00 88.94 163 PHE A CA 1
ATOM 1267 C C . PHE A 1 163 ? -26.921 4.693 24.519 1.00 88.94 163 PHE A C 1
ATOM 1269 O O . PHE A 1 163 ? -27.501 4.578 25.598 1.00 88.94 163 PHE A O 1
ATOM 1276 N N . GLU A 1 164 ? -26.930 5.837 23.837 1.00 87.69 164 GLU A N 1
ATOM 1277 C CA . GLU A 1 164 ? -27.709 7.014 24.233 1.00 87.69 164 GLU A CA 1
ATOM 1278 C C . GLU A 1 164 ? -29.226 6.754 24.159 1.00 87.69 164 GLU A C 1
ATOM 1280 O O . GLU A 1 164 ? -29.992 7.191 25.024 1.00 87.69 164 GLU A O 1
ATOM 1285 N N . GLY A 1 165 ? -29.674 6.006 23.146 1.00 85.75 165 GLY A N 1
ATOM 1286 C CA . GLY A 1 165 ? -31.074 5.643 22.931 1.00 85.75 165 GLY A CA 1
ATOM 1287 C C . GLY A 1 165 ? -31.629 4.633 23.940 1.00 85.75 165 GLY A C 1
ATOM 1288 O O . GLY A 1 165 ? -32.840 4.626 24.182 1.00 85.75 165 GLY A O 1
ATOM 1289 N N . LEU A 1 166 ? -30.778 3.820 24.575 1.00 84.69 166 LEU A N 1
ATOM 1290 C CA . LEU A 1 166 ? -31.214 2.851 25.585 1.00 84.69 166 LEU A CA 1
ATOM 1291 C C . LEU A 1 166 ? -31.806 3.572 26.812 1.00 84.69 166 LEU A C 1
ATOM 1293 O O . LEU A 1 166 ? -31.254 4.585 27.252 1.00 84.69 166 LEU A O 1
ATOM 1297 N N . PRO A 1 167 ? -32.938 3.115 27.377 1.00 79.50 167 PRO A N 1
ATOM 1298 C CA . PRO A 1 167 ? -33.410 3.627 28.660 1.00 79.50 167 PRO A CA 1
ATOM 1299 C C . PRO A 1 167 ? -32.338 3.523 29.759 1.00 79.50 167 PRO A C 1
ATOM 1301 O O . PRO A 1 167 ? -31.491 2.636 29.730 1.00 79.50 167 PRO A O 1
ATOM 1304 N N . GLU A 1 168 ? -32.339 4.485 30.688 1.00 71.38 168 GLU A N 1
ATOM 1305 C CA . GLU A 1 168 ? -31.371 4.503 31.790 1.00 71.38 168 GLU A CA 1
ATOM 1306 C C . GLU A 1 168 ? -31.589 3.312 32.722 1.00 71.38 168 GLU A C 1
ATOM 1308 O O . GLU A 1 168 ? -32.721 3.002 33.095 1.00 71.38 168 GLU A O 1
ATOM 1313 N N . GLY A 1 169 ? -30.483 2.702 33.145 1.00 61.25 169 GLY A N 1
ATOM 1314 C CA . GLY A 1 169 ? -30.498 1.586 34.077 1.00 61.25 169 GLY A CA 1
ATOM 1315 C C . GLY A 1 169 ? -30.576 0.255 33.344 1.00 61.25 169 GLY A C 1
ATOM 1316 O O . GLY A 1 169 ? -31.655 -0.301 33.127 1.00 61.25 169 GLY A O 1
ATOM 1317 N N . PHE A 1 170 ? -29.402 -0.290 33.027 1.00 59.94 170 PHE A N 1
ATOM 1318 C CA . PHE A 1 170 ? -29.238 -1.730 32.872 1.00 59.94 170 PHE A CA 1
ATOM 1319 C C . PHE A 1 170 ? -29.505 -2.334 34.261 1.00 59.94 170 PHE A C 1
ATOM 1321 O O . PHE A 1 170 ? -28.625 -2.381 35.114 1.00 59.94 170 PHE A O 1
ATOM 1328 N N . SER A 1 171 ? -30.764 -2.644 34.569 1.00 58.00 171 SER A N 1
ATOM 1329 C CA . SER A 1 171 ? -31.091 -3.323 35.820 1.00 58.00 171 SER A CA 1
ATOM 1330 C C . SER A 1 171 ? -30.698 -4.789 35.694 1.00 58.00 171 SER A C 1
ATOM 1332 O O . SER A 1 171 ? -30.972 -5.392 34.659 1.00 58.00 171 SER A O 1
ATOM 1334 N N . GLU A 1 172 ? -30.157 -5.368 36.764 1.00 55.09 172 GLU A N 1
ATOM 1335 C CA . GLU A 1 172 ? -29.767 -6.786 36.877 1.00 55.09 172 GLU A CA 1
ATOM 1336 C C . GLU A 1 172 ? -30.912 -7.790 36.621 1.00 55.09 172 GLU A C 1
ATOM 1338 O O . GLU A 1 172 ? -30.688 -8.997 36.561 1.00 55.09 172 GLU A O 1
ATOM 1343 N N . ASP A 1 173 ? -32.150 -7.316 36.465 1.00 69.56 173 ASP A N 1
ATOM 1344 C CA . ASP A 1 173 ? -33.284 -8.143 36.075 1.00 69.56 173 ASP A CA 1
ATOM 1345 C C . ASP A 1 173 ? -33.075 -8.775 34.684 1.00 69.56 173 ASP A C 1
ATOM 1347 O O . ASP A 1 173 ? -32.948 -8.079 33.671 1.00 69.56 173 ASP A O 1
ATOM 1351 N N . GLN A 1 174 ? -33.069 -10.111 34.627 1.00 66.81 174 GLN A N 1
ATOM 1352 C CA . GLN A 1 174 ? -32.793 -10.877 33.404 1.00 66.81 174 GLN A CA 1
ATOM 1353 C C . GLN A 1 174 ? -33.748 -10.529 32.255 1.00 66.81 174 GLN A C 1
ATOM 1355 O O . GLN A 1 174 ? -33.315 -10.427 31.105 1.00 66.81 174 GLN A O 1
ATOM 1360 N N . ASP A 1 175 ? -35.030 -10.292 32.545 1.00 72.12 175 ASP A N 1
ATOM 1361 C CA . ASP A 1 175 ? -36.016 -9.914 31.525 1.00 72.12 175 ASP A CA 1
ATOM 1362 C C . ASP A 1 175 ? -35.693 -8.554 30.895 1.00 72.12 175 ASP A C 1
ATOM 1364 O O . ASP A 1 175 ? -35.950 -8.311 29.709 1.00 72.12 175 ASP A O 1
ATOM 1368 N N . THR A 1 176 ? -35.094 -7.670 31.683 1.00 73.62 176 THR A N 1
ATOM 1369 C CA . THR A 1 176 ? -34.681 -6.340 31.268 1.00 73.62 176 THR A CA 1
ATOM 1370 C C . THR A 1 176 ? -33.395 -6.398 30.434 1.00 73.62 176 THR A C 1
ATOM 1372 O O . THR A 1 176 ? -33.361 -5.839 29.335 1.00 73.62 176 THR A O 1
ATOM 1375 N N . VAL A 1 177 ? -32.391 -7.174 30.856 1.00 73.88 177 VAL A N 1
ATOM 1376 C CA . VAL A 1 177 ? -31.153 -7.423 30.086 1.00 73.88 177 VAL A CA 1
ATOM 1377 C C . VAL A 1 177 ? -31.458 -8.016 28.708 1.00 73.88 177 VAL A C 1
ATOM 1379 O O . VAL A 1 177 ? -30.972 -7.516 27.693 1.00 73.88 177 VAL A O 1
ATOM 1382 N N . VAL A 1 178 ? -32.333 -9.025 28.633 1.00 75.19 178 VAL A N 1
ATOM 1383 C CA . VAL A 1 178 ? -32.717 -9.663 27.360 1.00 75.19 178 VAL A CA 1
ATOM 1384 C C . VAL A 1 178 ? -33.409 -8.676 26.413 1.00 75.19 178 VAL A C 1
ATOM 1386 O O . VAL A 1 178 ? -33.240 -8.757 25.193 1.00 75.19 178 VAL A O 1
ATOM 1389 N N . ARG A 1 179 ? -34.192 -7.726 26.938 1.00 76.38 179 ARG A N 1
ATOM 1390 C CA . ARG A 1 179 ? -34.815 -6.671 26.122 1.00 76.38 179 ARG A CA 1
ATOM 1391 C C . ARG A 1 179 ? -33.785 -5.683 25.591 1.00 76.38 179 ARG A C 1
ATOM 1393 O O . ARG A 1 179 ? -33.862 -5.336 24.416 1.00 76.38 179 ARG A O 1
ATOM 1400 N N . TYR A 1 180 ? -32.831 -5.266 26.419 1.00 78.56 180 TYR A N 1
ATOM 1401 C CA . TYR A 1 180 ? -31.769 -4.346 26.013 1.00 78.56 180 TYR A CA 1
ATOM 1402 C C . TYR A 1 180 ? -30.810 -4.966 25.001 1.00 78.56 180 TYR A C 1
ATOM 1404 O O . TYR A 1 180 ? -30.473 -4.317 24.014 1.00 78.56 180 TYR A O 1
ATOM 1412 N N . MET A 1 181 ? -30.454 -6.240 25.176 1.00 80.69 181 MET A N 1
ATOM 1413 C CA . MET A 1 181 ? -29.638 -6.984 24.215 1.00 80.69 181 MET A CA 1
ATOM 1414 C C . MET A 1 181 ? -30.269 -6.981 22.815 1.00 80.69 181 MET A C 1
ATOM 1416 O O . MET A 1 181 ? -29.567 -6.804 21.835 1.00 80.69 181 MET A O 1
ATOM 1420 N N . LYS A 1 182 ? -31.601 -7.058 22.686 1.00 82.12 182 LYS A N 1
ATOM 1421 C CA . LYS A 1 182 ? -32.275 -6.997 21.370 1.00 82.12 182 LYS A CA 1
ATOM 1422 C C . LYS A 1 182 ? -32.188 -5.637 20.669 1.00 82.12 182 LYS A C 1
ATOM 1424 O O . LYS A 1 182 ? -32.483 -5.562 19.479 1.00 82.12 182 LYS A O 1
ATOM 1429 N N . LEU A 1 183 ? -31.870 -4.572 21.402 1.00 83.94 183 LEU A N 1
ATOM 1430 C CA . LEU A 1 183 ? -31.716 -3.218 20.863 1.00 83.94 183 LEU A CA 1
ATOM 1431 C C . LEU A 1 183 ? -30.264 -2.909 20.488 1.00 83.94 183 LEU A C 1
ATOM 1433 O O . LEU A 1 183 ? -30.010 -1.924 19.796 1.00 83.94 183 LEU A O 1
ATOM 1437 N N . LEU A 1 184 ? -29.325 -3.731 20.954 1.00 87.12 184 LEU A N 1
ATOM 1438 C CA . LEU A 1 184 ? -27.913 -3.572 20.674 1.00 87.12 184 LEU A CA 1
ATOM 1439 C C . LEU A 1 184 ? -27.548 -4.200 19.317 1.00 87.12 184 LEU A C 1
ATOM 1441 O O . LEU A 1 184 ? -28.136 -5.200 18.902 1.00 87.12 184 LEU A O 1
ATOM 1445 N N . PRO A 1 185 ? -26.572 -3.620 18.599 1.00 88.19 185 PRO A N 1
ATOM 1446 C CA . PRO A 1 185 ? -26.007 -4.224 17.406 1.00 88.19 185 PRO A CA 1
ATOM 1447 C C . PRO A 1 185 ? -25.427 -5.617 17.687 1.00 88.19 185 PRO A C 1
ATOM 1449 O O . PRO A 1 185 ? -24.917 -5.842 18.787 1.00 88.19 185 PRO A O 1
ATOM 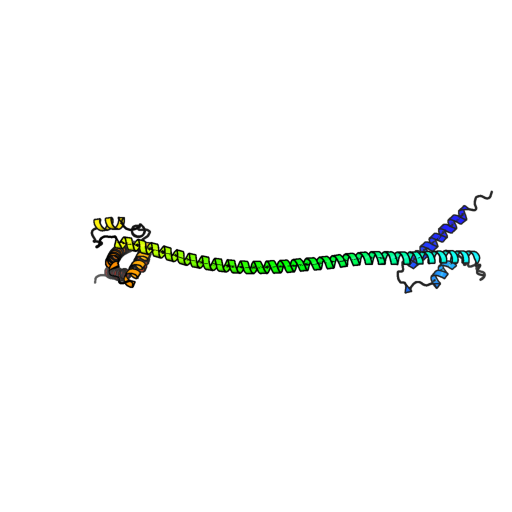1452 N N . PRO A 1 186 ? -25.384 -6.515 16.682 1.00 88.00 186 PRO A N 1
ATOM 1453 C CA . PRO A 1 186 ? -24.937 -7.901 16.862 1.00 88.00 186 PRO A CA 1
ATOM 1454 C C . PRO A 1 186 ? -23.550 -8.041 17.499 1.00 88.00 186 PRO A C 1
ATOM 1456 O O . PRO A 1 186 ? -23.298 -8.990 18.231 1.00 88.00 186 PRO A O 1
ATOM 1459 N N . VAL A 1 187 ? -22.666 -7.055 17.294 1.00 89.44 187 VAL A N 1
ATOM 1460 C CA . VAL A 1 187 ? -21.327 -7.033 17.906 1.00 89.44 187 VAL A CA 1
ATOM 1461 C C . VAL A 1 187 ? -21.366 -7.134 19.431 1.00 89.44 187 VAL A C 1
ATOM 1463 O O . VAL A 1 187 ? -20.459 -7.711 20.009 1.00 89.44 187 VAL A O 1
ATOM 1466 N N . PHE A 1 188 ? -22.417 -6.625 20.078 1.00 88.75 188 PHE A N 1
ATOM 1467 C CA . PHE A 1 188 ? -22.583 -6.675 21.530 1.00 88.75 188 PHE A CA 1
ATOM 1468 C C . PHE A 1 188 ? -23.443 -7.857 22.000 1.00 88.75 188 PHE A C 1
ATOM 1470 O O . PHE A 1 188 ? -23.598 -8.052 23.196 1.00 88.75 188 PHE A O 1
ATOM 1477 N N . CYS A 1 189 ? -24.031 -8.640 21.100 1.00 85.81 189 CYS A N 1
ATOM 1478 C CA . CYS A 1 189 ? -24.931 -9.739 21.470 1.00 85.81 189 CYS A CA 1
ATOM 1479 C C . CYS A 1 189 ? -24.316 -11.112 21.216 1.00 85.81 189 CYS A C 1
ATOM 1481 O O . CYS A 1 189 ? -24.651 -12.074 21.905 1.00 85.81 189 CYS A O 1
ATOM 1483 N N . ASP A 1 190 ? -23.445 -11.203 20.215 1.00 88.25 190 ASP A N 1
ATOM 1484 C CA . ASP A 1 190 ? -22.880 -12.466 19.771 1.00 88.25 190 ASP A CA 1
ATOM 1485 C C . ASP A 1 190 ? -21.736 -12.902 20.696 1.00 88.25 190 ASP A C 1
ATOM 1487 O O . ASP A 1 190 ? -20.749 -12.187 20.890 1.00 88.25 190 ASP A O 1
ATOM 1491 N N . GLU A 1 191 ? -21.837 -14.122 21.224 1.00 84.44 191 GLU A N 1
ATOM 1492 C CA . GLU A 1 191 ? -20.808 -14.723 22.078 1.00 84.44 191 GLU A CA 1
ATOM 1493 C C . GLU A 1 191 ? -19.436 -14.807 21.394 1.00 84.44 191 GLU A C 1
ATOM 1495 O O . GLU A 1 191 ? -18.412 -14.556 22.031 1.00 84.44 191 GLU A O 1
ATOM 1500 N N . ASP A 1 192 ? -19.430 -15.088 20.089 1.00 87.62 192 ASP A N 1
ATOM 1501 C CA . ASP A 1 192 ? -18.223 -15.203 19.261 1.00 87.62 192 ASP A CA 1
ATOM 1502 C C . ASP A 1 192 ? -17.549 -13.844 19.000 1.00 87.62 192 ASP A C 1
ATOM 1504 O O . ASP A 1 192 ? -16.418 -13.779 18.518 1.00 87.62 192 ASP A O 1
ATOM 1508 N N . ARG A 1 193 ? -18.239 -12.734 19.299 1.00 91.44 193 ARG A N 1
ATOM 1509 C CA . ARG A 1 193 ? -17.766 -11.364 19.044 1.00 91.44 193 ARG A CA 1
ATOM 1510 C C . ARG A 1 193 ? -17.427 -10.600 20.317 1.00 91.44 193 ARG A C 1
ATOM 1512 O O . ARG A 1 193 ? -17.129 -9.410 20.244 1.00 91.44 193 ARG A O 1
ATOM 1519 N N . ARG A 1 194 ? -17.376 -11.266 21.476 1.00 90.44 194 ARG A N 1
ATOM 1520 C CA . ARG A 1 194 ? -17.037 -10.643 22.772 1.00 90.44 194 ARG A CA 1
ATOM 1521 C C . ARG A 1 194 ? -15.717 -9.859 22.744 1.00 90.44 194 ARG A C 1
ATOM 1523 O O . ARG A 1 194 ? -15.641 -8.791 23.344 1.00 90.44 194 ARG A O 1
ATOM 1530 N N . ALA A 1 195 ? -14.706 -10.331 22.011 1.00 90.88 195 ALA A N 1
ATOM 1531 C CA . ALA A 1 195 ? -13.434 -9.618 21.845 1.00 90.88 195 ALA A CA 1
ATOM 1532 C C . ALA A 1 195 ? -13.584 -8.286 21.082 1.00 90.88 195 ALA A C 1
ATOM 1534 O O . ALA A 1 195 ? -13.011 -7.260 21.461 1.00 90.88 195 ALA A O 1
ATOM 1535 N N . GLU A 1 196 ? -14.385 -8.292 20.015 1.00 92.94 196 GLU A N 1
ATOM 1536 C CA . GLU A 1 196 ? -14.709 -7.091 19.242 1.00 92.94 196 GLU A CA 1
ATOM 1537 C C . GLU A 1 196 ? -15.548 -6.127 20.090 1.00 92.94 196 GLU A C 1
ATOM 1539 O O . GLU A 1 196 ? -15.222 -4.942 20.179 1.00 92.94 196 GLU A O 1
ATOM 1544 N N . ALA A 1 197 ? -16.558 -6.653 20.792 1.00 92.44 197 ALA A N 1
ATOM 1545 C CA . ALA A 1 197 ? -17.404 -5.908 21.718 1.00 92.44 197 ALA A CA 1
ATOM 1546 C C . ALA A 1 197 ? -16.576 -5.182 22.783 1.00 92.44 197 ALA A C 1
ATOM 1548 O O . ALA A 1 197 ? -16.761 -3.985 22.985 1.00 92.44 197 ALA A O 1
ATOM 1549 N N . ALA A 1 198 ? -15.638 -5.886 23.427 1.00 93.06 198 ALA A N 1
ATOM 1550 C CA . ALA A 1 198 ? -14.766 -5.325 24.453 1.00 93.06 198 ALA A CA 1
ATOM 1551 C C . ALA A 1 198 ? -13.893 -4.189 23.904 1.00 93.06 198 ALA A C 1
ATOM 1553 O O . ALA A 1 198 ? -13.804 -3.126 24.514 1.00 93.06 198 ALA A O 1
ATOM 1554 N N . THR A 1 199 ? -13.322 -4.374 22.711 1.00 92.19 199 THR A N 1
ATOM 1555 C CA . THR A 1 199 ? -12.487 -3.357 22.055 1.00 92.19 199 THR A CA 1
ATOM 1556 C C . THR A 1 199 ? -13.288 -2.097 21.718 1.00 92.19 199 THR A C 1
ATOM 1558 O O . THR A 1 199 ? -12.835 -0.977 21.964 1.00 92.19 199 THR A O 1
ATOM 1561 N N . VAL A 1 200 ? -14.489 -2.258 21.155 1.00 92.81 200 VAL A N 1
ATOM 1562 C CA . VAL A 1 200 ? -15.382 -1.134 20.834 1.00 92.81 200 VAL A CA 1
ATOM 1563 C C . VAL A 1 200 ? -15.855 -0.443 22.114 1.00 92.81 200 VAL A C 1
ATOM 1565 O O . VAL A 1 200 ? -15.873 0.786 22.174 1.00 92.81 200 VAL A O 1
ATOM 1568 N N . LEU A 1 201 ? -16.182 -1.210 23.155 1.00 92.88 201 LEU A N 1
ATOM 1569 C CA . LEU A 1 201 ? -16.645 -0.677 24.431 1.00 92.88 201 LEU A CA 1
ATOM 1570 C C . LEU A 1 201 ? -15.559 0.136 25.143 1.00 92.88 201 LEU A C 1
ATOM 1572 O O . LEU A 1 201 ? -15.841 1.240 25.603 1.00 92.88 201 LEU A O 1
ATOM 1576 N N . ALA A 1 202 ? -14.317 -0.352 25.171 1.00 91.88 202 ALA A N 1
ATOM 1577 C CA . ALA A 1 202 ? -13.178 0.378 25.726 1.00 91.88 202 ALA A CA 1
ATOM 1578 C C . ALA A 1 202 ? -12.945 1.713 24.995 1.00 91.88 202 ALA A C 1
ATOM 1580 O O . ALA A 1 202 ? -12.793 2.754 25.639 1.00 91.88 202 ALA A O 1
ATOM 1581 N N . LYS A 1 203 ? -13.013 1.713 23.653 1.00 92.44 203 LYS A N 1
ATOM 1582 C CA . LYS A 1 203 ? -12.932 2.941 22.840 1.00 92.44 203 LYS A CA 1
ATOM 1583 C C . LYS A 1 203 ? -14.057 3.921 23.173 1.00 92.44 203 LYS A C 1
ATOM 1585 O O . LYS A 1 203 ? -13.792 5.098 23.397 1.00 92.44 203 LYS A O 1
ATOM 1590 N N . LEU A 1 204 ? -15.302 3.447 23.231 1.00 92.12 204 LEU A N 1
ATOM 1591 C CA . LEU A 1 204 ? -16.457 4.283 23.569 1.00 92.12 204 LEU A CA 1
ATOM 1592 C C . LEU A 1 204 ? -16.316 4.891 24.970 1.00 92.12 204 LEU A C 1
ATOM 1594 O O . LEU A 1 204 ? -16.513 6.094 25.121 1.00 92.12 204 LEU A O 1
ATOM 1598 N N . LYS A 1 205 ? -15.911 4.098 25.971 1.00 90.88 205 LYS A N 1
ATOM 1599 C CA . LYS A 1 205 ? -15.674 4.573 27.344 1.00 90.88 205 LYS A CA 1
ATOM 1600 C C . LYS A 1 205 ? -14.591 5.653 27.391 1.00 90.88 205 LYS A C 1
ATOM 1602 O O . LYS A 1 205 ? -14.834 6.710 27.969 1.00 90.88 205 LYS A O 1
ATOM 1607 N N . SER A 1 206 ? -13.453 5.433 26.729 1.00 90.69 206 SER A N 1
ATOM 1608 C CA . SER A 1 206 ? -12.380 6.434 26.608 1.00 90.69 206 SER A CA 1
ATOM 1609 C C . SER A 1 206 ? -12.894 7.740 25.992 1.00 90.69 206 SER A C 1
ATOM 1611 O O . SER A 1 206 ? -12.696 8.797 26.583 1.00 90.69 206 SER A O 1
ATOM 1613 N N . ILE A 1 207 ? -13.658 7.678 24.897 1.00 89.38 207 ILE A N 1
ATOM 1614 C CA . ILE A 1 207 ? -14.242 8.870 24.259 1.00 89.38 207 ILE A CA 1
ATOM 1615 C C . ILE A 1 207 ? -15.205 9.599 25.205 1.00 89.38 207 ILE A C 1
ATOM 1617 O O . ILE A 1 207 ? -15.154 10.823 25.316 1.00 89.38 207 ILE A O 1
ATOM 1621 N N . THR A 1 208 ? -16.082 8.872 25.906 1.00 88.44 208 THR A N 1
ATOM 1622 C CA . THR A 1 208 ? -17.019 9.501 26.853 1.00 88.44 208 THR A CA 1
ATOM 1623 C C . THR A 1 208 ? -16.314 10.175 28.020 1.00 88.44 208 THR A C 1
ATOM 1625 O O . THR A 1 208 ? -16.727 11.255 28.438 1.00 88.44 208 THR A O 1
ATOM 1628 N N . HIS A 1 209 ? -15.235 9.562 28.508 1.00 87.12 209 HIS A N 1
ATOM 1629 C CA . HIS A 1 209 ? -14.420 10.106 29.582 1.00 87.12 209 HIS A CA 1
ATOM 1630 C C . HIS A 1 209 ? -13.617 11.326 29.115 1.00 87.12 209 HIS A C 1
ATOM 1632 O O . HIS A 1 209 ? -13.450 12.263 29.878 1.00 87.12 209 HIS A O 1
ATOM 1638 N N . GLU A 1 210 ? -13.113 11.349 27.881 1.00 88.19 210 GLU A N 1
ATOM 1639 C CA . GLU A 1 210 ? -12.353 12.492 27.355 1.00 88.19 210 GLU A CA 1
ATOM 1640 C C . GLU A 1 210 ? -13.230 13.712 27.046 1.00 88.19 210 GLU A C 1
ATOM 1642 O O . GLU A 1 210 ? -12.773 14.848 27.170 1.00 88.19 210 GLU A O 1
ATOM 1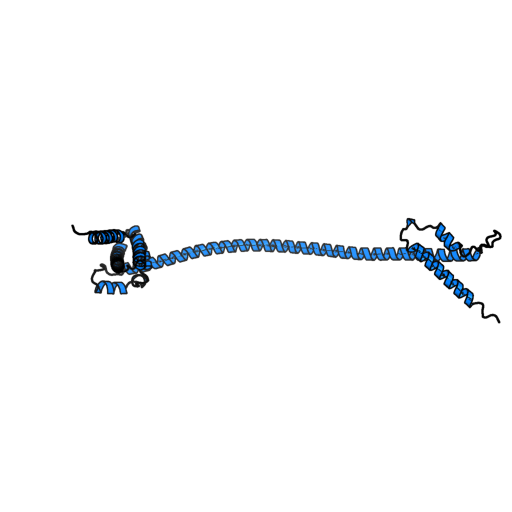647 N N . LEU A 1 211 ? -14.480 13.497 26.623 1.00 86.06 211 LEU A N 1
ATOM 1648 C CA . LEU A 1 211 ? -15.384 14.582 26.236 1.00 86.06 211 LEU A CA 1
ATOM 1649 C C . LEU A 1 211 ? -16.071 15.270 27.427 1.00 86.06 211 LEU A C 1
ATOM 1651 O O . LEU A 1 211 ? -16.492 16.416 27.270 1.00 86.06 211 LEU A O 1
ATOM 1655 N N . GLU A 1 212 ? -16.223 14.587 28.570 1.00 79.81 212 GLU A N 1
ATOM 1656 C CA . GLU A 1 212 ? -16.827 15.092 29.823 1.00 79.81 212 GLU A CA 1
ATOM 1657 C C . GLU A 1 212 ? -18.094 15.962 29.626 1.00 79.81 212 GLU A C 1
ATOM 1659 O O . GLU A 1 212 ? -18.317 16.963 30.314 1.00 79.81 212 GLU A O 1
ATOM 1664 N N . SER A 1 213 ? -18.946 15.603 28.660 1.00 84.31 213 SER A N 1
ATOM 1665 C CA . SER A 1 213 ? -20.160 16.362 28.343 1.00 84.31 213 SER A CA 1
ATOM 1666 C C . SER A 1 213 ? -21.378 15.773 29.046 1.00 84.31 213 SER A C 1
ATOM 1668 O O . SER A 1 213 ? -21.658 14.581 28.937 1.00 84.31 213 SER A O 1
ATOM 1670 N N . LYS A 1 214 ? -22.177 16.642 29.677 1.00 82.06 214 LYS A N 1
ATOM 1671 C CA . LYS A 1 214 ? -23.459 16.275 30.308 1.00 82.06 214 LYS A CA 1
ATOM 1672 C C . LYS A 1 214 ? -24.457 15.654 29.334 1.00 82.06 214 LYS A C 1
ATOM 1674 O O . LYS A 1 214 ? -25.339 14.912 29.747 1.00 82.06 214 LYS A O 1
ATOM 1679 N N . GLU A 1 215 ? -24.337 15.972 28.050 1.00 81.69 215 GLU A N 1
ATOM 1680 C CA . GLU A 1 215 ? -25.170 15.390 26.992 1.00 81.69 215 GLU A CA 1
ATOM 1681 C C . GLU A 1 215 ? -24.859 13.896 26.801 1.00 81.69 215 GLU A C 1
ATOM 1683 O O . GLU A 1 215 ? -25.707 13.141 26.337 1.00 81.69 215 GLU A O 1
ATOM 1688 N N . LEU A 1 216 ? -23.670 13.453 27.223 1.00 84.50 216 LEU A N 1
ATOM 1689 C CA . LEU A 1 216 ? -23.186 12.081 27.097 1.00 84.50 216 LEU A CA 1
ATOM 1690 C C . LEU A 1 216 ? -23.355 11.264 28.388 1.00 84.50 216 LEU A C 1
ATOM 1692 O O . LEU A 1 216 ? -23.126 10.058 28.352 1.00 84.50 216 LEU A O 1
ATOM 1696 N N . ASP A 1 217 ? -23.795 11.865 29.501 1.00 87.12 217 ASP A N 1
ATOM 1697 C CA . ASP A 1 217 ? -23.930 11.196 30.810 1.00 87.12 217 ASP A CA 1
ATOM 1698 C C . ASP A 1 217 ? -24.767 9.916 30.730 1.00 87.12 217 ASP A C 1
ATOM 1700 O O . ASP A 1 217 ? -24.443 8.897 31.344 1.00 87.12 217 ASP A O 1
ATOM 1704 N N . LYS A 1 218 ? -25.860 9.960 29.964 1.00 88.00 218 LYS A N 1
ATOM 1705 C CA . LYS A 1 218 ? -26.758 8.819 29.791 1.00 88.00 218 LYS A CA 1
ATOM 1706 C C . LYS A 1 218 ? -26.059 7.660 29.081 1.00 88.00 218 LYS A C 1
ATOM 1708 O O . LYS A 1 218 ? -26.087 6.529 29.563 1.00 88.00 218 LYS A O 1
ATOM 1713 N N . ALA A 1 219 ? -25.406 7.950 27.958 1.00 89.00 219 ALA A N 1
ATOM 1714 C CA . ALA A 1 219 ? -24.633 6.961 27.222 1.00 89.00 219 ALA A CA 1
ATOM 1715 C C . ALA A 1 219 ? -23.469 6.429 28.067 1.00 89.00 219 ALA A C 1
ATOM 1717 O O . ALA A 1 219 ? -23.281 5.221 28.116 1.00 89.00 219 ALA A O 1
ATOM 1718 N N . ALA A 1 220 ? -22.747 7.287 28.794 1.00 89.50 220 ALA A N 1
ATOM 1719 C CA . ALA A 1 220 ? -21.655 6.884 29.678 1.00 89.50 220 ALA A CA 1
ATOM 1720 C C . ALA A 1 220 ? -22.125 5.903 30.768 1.00 89.50 220 ALA A C 1
ATOM 1722 O O . ALA A 1 220 ? -21.501 4.863 30.972 1.00 89.50 220 ALA A O 1
ATOM 1723 N N . LYS A 1 221 ? -23.269 6.172 31.414 1.00 88.56 221 LYS A N 1
ATOM 1724 C CA . LYS A 1 221 ? -23.883 5.250 32.388 1.00 88.56 221 LYS A CA 1
ATOM 1725 C C . LYS A 1 221 ? -24.274 3.915 31.757 1.00 88.56 221 LYS A C 1
ATOM 1727 O O . LYS A 1 221 ? -24.000 2.867 32.333 1.00 88.56 221 LYS A O 1
ATOM 1732 N N . ASN A 1 222 ? -24.897 3.944 30.579 1.00 89.19 222 ASN A N 1
ATOM 1733 C CA . ASN A 1 222 ? -25.314 2.730 29.875 1.00 89.19 222 ASN A CA 1
ATOM 1734 C C . ASN A 1 222 ? -24.110 1.901 29.392 1.00 89.19 222 ASN A C 1
ATOM 1736 O O . ASN A 1 222 ? -24.134 0.676 29.491 1.00 89.19 222 ASN A O 1
ATOM 1740 N N . LEU A 1 223 ? -23.046 2.558 28.921 1.00 90.88 223 LEU A N 1
ATOM 1741 C CA . LEU A 1 223 ? -21.780 1.925 28.547 1.00 90.88 223 LEU A CA 1
ATOM 1742 C C . LEU A 1 223 ? -21.106 1.278 29.758 1.00 90.88 223 LEU A C 1
ATOM 1744 O O . LEU A 1 223 ? -20.632 0.150 29.651 1.00 90.88 223 LEU A O 1
ATOM 1748 N N . GLN A 1 224 ? -21.086 1.959 30.908 1.00 89.88 224 GLN A N 1
ATOM 1749 C CA . GLN A 1 224 ? -20.533 1.397 32.137 1.00 89.88 224 GLN A CA 1
ATOM 1750 C C . GLN A 1 224 ? -21.330 0.172 32.591 1.00 89.88 224 GLN A C 1
ATOM 1752 O O . GLN A 1 224 ? -20.745 -0.879 32.815 1.00 89.88 224 GLN A O 1
ATOM 1757 N N . ALA A 1 225 ? -22.658 0.260 32.621 1.00 88.19 225 ALA A N 1
ATOM 1758 C CA . ALA A 1 225 ? -23.492 -0.852 33.058 1.00 88.19 225 ALA A CA 1
ATOM 1759 C C . ALA A 1 225 ? -23.377 -2.082 32.132 1.00 88.19 225 ALA A C 1
ATOM 1761 O O . ALA A 1 225 ? -23.342 -3.218 32.601 1.00 88.19 225 ALA A O 1
ATOM 1762 N N . TYR A 1 226 ? -23.255 -1.867 30.817 1.00 89.56 226 TYR A N 1
ATOM 1763 C CA . TYR A 1 226 ? -22.976 -2.953 29.877 1.00 89.56 226 TYR A CA 1
ATOM 1764 C C . TYR A 1 226 ? -21.553 -3.519 30.035 1.00 89.56 226 TYR A C 1
ATOM 1766 O O . TYR A 1 226 ? -21.355 -4.727 29.924 1.00 89.56 226 TYR A O 1
ATOM 1774 N N . SER A 1 227 ? -20.567 -2.662 30.326 1.00 90.69 227 SER A N 1
ATOM 1775 C CA . SER A 1 227 ? -19.194 -3.078 30.640 1.00 90.69 227 SER A CA 1
ATOM 1776 C C . SER A 1 227 ? -19.159 -3.998 31.851 1.00 90.69 227 SER A C 1
ATOM 1778 O O . SER A 1 227 ? -18.503 -5.032 31.786 1.00 90.69 227 SER A O 1
ATOM 1780 N N . ASP A 1 228 ? -19.884 -3.647 32.911 1.00 89.25 228 ASP A N 1
ATOM 1781 C CA . ASP A 1 228 ? -19.959 -4.433 34.142 1.00 89.25 228 ASP A CA 1
ATOM 1782 C C . ASP A 1 228 ? -20.648 -5.785 33.891 1.00 89.25 228 ASP A C 1
ATOM 1784 O O . ASP A 1 228 ? -20.175 -6.825 34.347 1.00 89.25 228 ASP A O 1
ATOM 1788 N N . PHE A 1 229 ? -21.726 -5.795 33.097 1.00 88.38 229 PHE A N 1
ATOM 1789 C CA . PHE A 1 229 ? -22.406 -7.025 32.680 1.00 88.38 229 PHE A CA 1
ATOM 1790 C C . PHE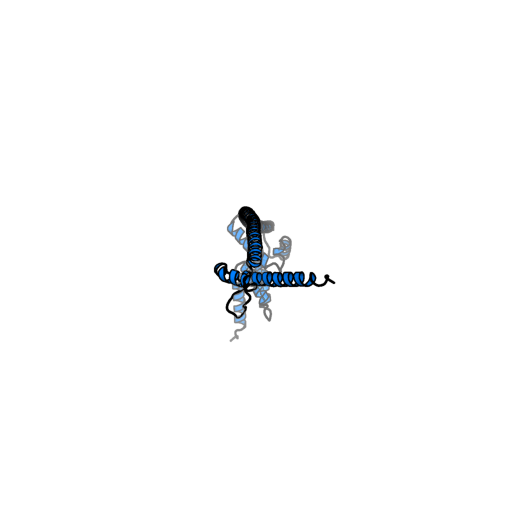 A 1 229 ? -21.484 -7.962 31.885 1.00 88.38 229 PHE A C 1
ATOM 1792 O O . PHE A 1 229 ? -21.368 -9.144 32.212 1.00 88.38 229 PHE A O 1
ATOM 1799 N N . LEU A 1 230 ? -20.815 -7.443 30.849 1.00 89.88 230 LEU A N 1
ATOM 1800 C CA . LEU A 1 230 ? -19.912 -8.234 30.011 1.00 89.88 230 LEU A CA 1
ATOM 1801 C C . LEU A 1 230 ? -18.727 -8.769 30.822 1.00 89.88 230 LEU A C 1
ATOM 1803 O O . LEU A 1 230 ? -18.326 -9.920 30.650 1.00 89.88 230 LEU A O 1
ATOM 1807 N N . GLU A 1 231 ? -18.176 -7.943 31.707 1.00 91.06 231 GLU A N 1
ATOM 1808 C CA . GLU A 1 231 ? -17.113 -8.348 32.616 1.00 91.06 231 GLU A CA 1
ATOM 1809 C C . GLU A 1 231 ? -17.554 -9.500 33.524 1.00 91.06 231 GLU A C 1
ATOM 1811 O O . GLU A 1 231 ? -16.853 -10.508 33.613 1.00 91.06 231 GLU A O 1
ATOM 1816 N N . GLN A 1 232 ? -18.720 -9.387 34.157 1.00 89.94 232 GLN A N 1
ATOM 1817 C CA . GLN A 1 232 ? -19.236 -10.422 35.044 1.00 89.94 232 GLN A CA 1
ATOM 1818 C C . GLN A 1 232 ? -19.462 -11.749 34.299 1.00 89.94 232 GLN A C 1
ATOM 1820 O O . GLN A 1 232 ? -19.039 -12.800 34.782 1.00 89.94 232 GLN A O 1
ATOM 1825 N N . GLU A 1 233 ? -20.034 -11.709 33.092 1.00 89.81 233 GLU A N 1
ATOM 1826 C CA . GLU A 1 233 ? -20.203 -12.894 32.238 1.00 89.81 233 GLU A CA 1
ATOM 1827 C C . GLU A 1 233 ? -18.861 -13.568 31.897 1.00 89.81 233 GLU A C 1
ATOM 1829 O O . GLU A 1 233 ? -18.735 -14.796 31.968 1.00 89.81 233 GLU A O 1
ATOM 1834 N N . LEU A 1 234 ? -17.838 -12.774 31.558 1.00 90.88 234 LEU A N 1
ATOM 1835 C CA . LEU A 1 234 ? -16.492 -13.269 31.252 1.00 90.88 234 LEU A CA 1
ATOM 1836 C C . LEU A 1 234 ? -15.793 -13.849 32.487 1.00 90.88 234 LEU A C 1
ATOM 1838 O O . LEU A 1 234 ? -15.129 -14.882 32.381 1.00 90.88 234 LEU A O 1
ATOM 1842 N N . LEU A 1 235 ? -15.951 -13.228 33.658 1.00 90.81 235 LEU A N 1
ATOM 1843 C CA . LEU A 1 235 ? -15.419 -13.740 34.923 1.00 90.81 235 LEU A CA 1
ATOM 1844 C C . LEU A 1 235 ? -16.077 -15.071 35.300 1.00 90.81 235 LEU A C 1
ATOM 1846 O O . LEU A 1 235 ? -15.379 -16.030 35.631 1.00 90.81 235 LEU A O 1
ATOM 1850 N N . ASP A 1 236 ? -17.399 -15.171 35.184 1.00 90.19 236 ASP A N 1
ATOM 1851 C CA . ASP A 1 236 ? -18.126 -16.401 35.494 1.00 90.19 236 ASP A CA 1
ATOM 1852 C C . ASP A 1 236 ? -17.804 -17.515 34.481 1.00 90.19 236 ASP A C 1
ATOM 1854 O O . ASP A 1 236 ? -17.784 -18.703 34.823 1.00 90.19 236 ASP A O 1
ATOM 1858 N N . LEU A 1 237 ? -17.524 -17.173 33.218 1.00 90.25 237 LEU A N 1
ATOM 1859 C CA . LEU A 1 237 ? -17.016 -18.122 32.222 1.00 90.25 237 LEU A CA 1
ATOM 1860 C C . LEU A 1 237 ? -15.593 -18.590 32.558 1.00 90.25 237 LEU A C 1
ATOM 1862 O O . LEU A 1 237 ? -15.321 -19.794 32.522 1.00 90.25 237 LEU A O 1
ATOM 1866 N N . PHE A 1 238 ? -14.712 -17.666 32.944 1.00 89.75 238 PHE A N 1
ATOM 1867 C CA . PHE A 1 238 ? -13.347 -17.967 33.367 1.00 89.75 238 PHE A CA 1
ATOM 1868 C C . PHE A 1 238 ? -13.328 -18.911 34.577 1.00 89.75 238 PHE A C 1
ATOM 1870 O O . PHE A 1 238 ? -12.612 -19.913 34.573 1.00 89.75 238 PHE A O 1
ATOM 1877 N N . GLU A 1 239 ? -14.148 -18.650 35.597 1.00 88.31 239 GLU A N 1
ATOM 1878 C CA . GLU A 1 239 ? -14.247 -19.503 36.787 1.00 88.31 239 GLU A CA 1
ATOM 1879 C C . GLU A 1 239 ? -14.796 -20.892 36.465 1.00 88.31 239 GLU A C 1
ATOM 1881 O O . GLU A 1 239 ? -14.264 -21.899 36.942 1.00 88.31 239 GLU A O 1
ATOM 1886 N N . ARG A 1 240 ? -15.819 -20.971 35.605 1.00 89.56 240 ARG A N 1
ATOM 1887 C CA . ARG A 1 240 ? -16.341 -22.253 35.114 1.00 89.56 240 ARG A CA 1
ATOM 1888 C C . ARG A 1 240 ? -15.269 -23.049 34.372 1.00 89.56 240 ARG A C 1
ATOM 1890 O O . ARG A 1 240 ? -15.186 -24.259 34.571 1.00 89.56 240 ARG A O 1
ATOM 1897 N N . ALA A 1 241 ? -14.451 -22.397 33.547 1.00 88.06 241 ALA A N 1
ATOM 1898 C CA . ALA A 1 241 ? -13.347 -23.031 32.826 1.00 88.06 241 ALA A CA 1
ATOM 1899 C C . ALA A 1 241 ? -12.225 -23.499 33.774 1.00 88.06 241 ALA A C 1
ATOM 1901 O O . ALA A 1 241 ? -11.678 -24.591 33.596 1.00 88.06 241 ALA A O 1
ATOM 1902 N N . ALA A 1 242 ? -11.927 -22.711 34.813 1.00 85.56 242 ALA A N 1
ATOM 1903 C CA . ALA A 1 242 ? -10.924 -23.019 35.833 1.00 85.56 242 ALA A CA 1
ATOM 1904 C C . ALA A 1 242 ? -11.346 -24.158 36.779 1.00 85.56 242 ALA A C 1
ATOM 1906 O O . ALA A 1 242 ? -10.499 -24.915 37.251 1.00 85.56 242 ALA A O 1
ATOM 1907 N N . GLY A 1 243 ? -12.647 -24.285 37.060 1.00 85.19 243 GLY A N 1
ATOM 1908 C CA . GLY A 1 243 ? -13.210 -25.320 37.931 1.00 85.19 243 GLY A CA 1
ATOM 1909 C C . GLY A 1 243 ? -13.340 -26.710 37.292 1.00 85.19 243 GLY A C 1
ATOM 1910 O O . GLY A 1 243 ? -13.611 -27.680 38.004 1.00 85.19 243 GLY A O 1
ATOM 1911 N N . ARG A 1 244 ? -13.155 -26.840 35.970 1.00 87.44 244 ARG A N 1
ATOM 1912 C CA . ARG A 1 244 ? -13.163 -28.138 35.268 1.00 87.44 244 ARG A CA 1
ATOM 1913 C C . ARG A 1 244 ? -11.890 -28.941 35.563 1.00 87.44 244 ARG A C 1
ATOM 1915 O O . ARG A 1 244 ? -10.844 -28.390 35.893 1.00 87.44 244 ARG A O 1
ATOM 1922 N N . SER A 1 245 ? -11.977 -30.266 35.435 1.00 83.19 245 SER A N 1
ATOM 1923 C CA . SER A 1 245 ? -10.840 -31.181 35.595 1.00 83.19 245 SER A CA 1
ATOM 1924 C C . SER A 1 245 ? -10.722 -32.097 34.365 1.00 83.19 245 SER A C 1
ATOM 1926 O O . SER A 1 245 ? -11.558 -32.991 34.216 1.00 83.19 245 SER A O 1
ATOM 1928 N N . PRO A 1 246 ? -9.725 -31.900 33.476 1.00 82.81 246 PRO A N 1
ATOM 1929 C CA . PRO A 1 246 ? -8.693 -30.859 33.530 1.00 82.81 246 PRO A CA 1
ATOM 1930 C C . PRO A 1 246 ? -9.252 -29.448 33.229 1.00 82.81 246 PRO A C 1
ATOM 1932 O O . PRO A 1 246 ? -10.265 -29.340 32.538 1.00 82.81 246 PRO A O 1
ATOM 1935 N N . PRO A 1 247 ? -8.605 -28.373 33.718 1.00 85.25 247 PRO A N 1
ATOM 1936 C CA . PRO A 1 247 ? -9.011 -26.999 33.421 1.00 85.25 247 PRO A CA 1
ATOM 1937 C C . PRO A 1 247 ? -8.911 -26.666 31.930 1.00 85.25 247 PRO A C 1
ATOM 1939 O O . PRO A 1 247 ? -7.968 -27.080 31.248 1.00 85.25 247 PRO A O 1
ATOM 1942 N N . GLU A 1 248 ? -9.837 -25.850 31.431 1.00 90.81 248 GLU A N 1
ATOM 1943 C CA . GLU A 1 248 ? -9.859 -25.405 30.032 1.00 90.81 248 GLU A CA 1
ATOM 1944 C C . GLU A 1 248 ? -8.984 -24.163 29.827 1.00 90.81 248 GLU A C 1
ATOM 1946 O O . GLU A 1 248 ? -9.460 -23.043 29.656 1.00 90.81 248 GLU A O 1
ATOM 1951 N N . VAL A 1 249 ? -7.665 -24.373 29.828 1.00 88.31 249 VAL A N 1
ATOM 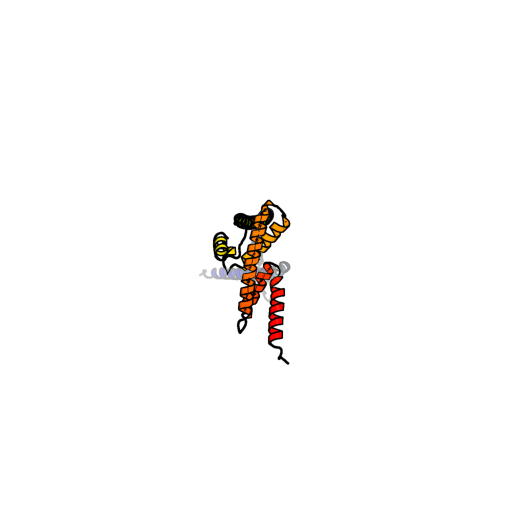1952 C CA . VAL A 1 249 ? -6.656 -23.296 29.778 1.00 88.31 249 VAL A CA 1
ATOM 1953 C C . VAL A 1 249 ? -6.811 -22.378 28.557 1.00 88.31 249 VAL A C 1
ATOM 1955 O O . VAL A 1 249 ? -6.555 -21.181 28.657 1.00 88.31 249 VAL A O 1
ATOM 1958 N N . ALA A 1 250 ? -7.233 -22.915 27.407 1.00 89.38 250 ALA A N 1
ATOM 1959 C CA . ALA A 1 250 ? -7.447 -22.121 26.196 1.00 89.38 250 ALA A CA 1
ATOM 1960 C C . ALA A 1 250 ? -8.583 -21.099 26.373 1.00 89.38 250 ALA A C 1
ATOM 1962 O O . ALA A 1 250 ? -8.389 -19.925 26.073 1.00 89.38 250 ALA A O 1
ATOM 1963 N N . LEU A 1 251 ? -9.714 -21.531 26.938 1.00 88.69 251 LEU A N 1
ATOM 1964 C CA . LEU A 1 251 ? -10.868 -20.672 27.202 1.00 88.69 251 LEU A CA 1
ATOM 1965 C C . LEU A 1 251 ? -10.561 -19.643 28.297 1.00 88.69 251 LEU A C 1
ATOM 1967 O O . LEU A 1 251 ? -10.941 -18.482 28.187 1.00 88.69 251 LEU A O 1
ATOM 1971 N N . MET A 1 252 ? -9.813 -20.044 29.330 1.00 88.06 252 MET A N 1
ATOM 1972 C CA . MET A 1 252 ? -9.330 -19.120 30.361 1.00 88.06 252 MET A CA 1
ATOM 1973 C C . MET A 1 252 ? -8.446 -18.016 29.769 1.00 88.06 252 MET A C 1
ATOM 1975 O O . MET A 1 252 ? -8.596 -16.855 30.143 1.00 88.06 252 MET A O 1
ATOM 1979 N N . ARG A 1 253 ? -7.541 -18.366 28.843 1.00 89.06 253 ARG A N 1
ATOM 1980 C CA . ARG A 1 253 ? -6.699 -17.386 28.145 1.00 89.06 253 ARG A CA 1
ATOM 1981 C C . ARG A 1 253 ? -7.547 -16.429 27.311 1.00 89.06 253 ARG A C 1
ATOM 1983 O O . ARG A 1 253 ? -7.363 -15.225 27.423 1.00 89.06 253 ARG A O 1
ATOM 1990 N N . GLU A 1 254 ? -8.488 -16.949 26.531 1.00 90.94 254 GLU A N 1
ATOM 1991 C CA . GLU A 1 254 ? -9.378 -16.119 25.716 1.00 90.94 254 GLU A CA 1
ATOM 1992 C C . GLU A 1 254 ? -10.170 -15.127 26.580 1.00 90.94 254 GLU A C 1
ATOM 1994 O O . GLU A 1 254 ? -10.151 -13.928 26.317 1.00 90.94 254 GLU A O 1
ATOM 1999 N N . CYS A 1 255 ? -10.770 -15.594 27.680 1.00 90.69 255 CYS A N 1
ATOM 2000 C CA . CYS A 1 255 ? -11.460 -14.717 28.627 1.00 90.69 255 CYS A CA 1
ATOM 2001 C C . CYS A 1 255 ? -10.513 -13.659 29.210 1.00 90.69 255 CYS A C 1
ATOM 2003 O O . CYS A 1 255 ? -10.900 -12.500 29.338 1.00 90.69 255 CYS A O 1
ATOM 2005 N N . SER A 1 256 ? -9.270 -14.036 29.539 1.00 89.81 256 SER A N 1
ATOM 2006 C CA . SER A 1 256 ? -8.286 -13.090 30.072 1.00 89.81 256 SER A CA 1
ATOM 2007 C C . SER A 1 256 ? -7.865 -12.029 29.062 1.00 89.81 256 SER A C 1
ATOM 2009 O O . SER A 1 256 ? -7.739 -10.869 29.439 1.00 89.81 256 SER A O 1
ATOM 2011 N N . ASP A 1 257 ? -7.706 -12.398 27.789 1.00 91.62 257 ASP A N 1
ATOM 2012 C CA . ASP A 1 257 ? -7.325 -11.467 26.727 1.00 91.62 257 ASP A CA 1
ATOM 2013 C C . ASP A 1 257 ? -8.456 -10.454 26.471 1.00 91.62 257 ASP A C 1
ATOM 2015 O O . ASP A 1 257 ? -8.204 -9.256 26.330 1.00 91.62 257 ASP A O 1
ATOM 2019 N N . ILE A 1 258 ? -9.714 -10.915 26.489 1.00 93.12 258 ILE A N 1
ATOM 2020 C CA . ILE A 1 258 ? -10.896 -10.054 26.333 1.00 93.12 258 ILE A CA 1
ATOM 2021 C C . ILE A 1 258 ? -11.064 -9.123 27.540 1.00 93.12 258 ILE A C 1
ATOM 2023 O O . ILE A 1 258 ? -11.281 -7.926 27.357 1.00 93.12 258 ILE A O 1
ATOM 2027 N N . LEU A 1 259 ? -10.936 -9.640 28.768 1.00 91.56 259 LEU A N 1
ATOM 2028 C CA . LEU A 1 259 ? -11.005 -8.826 29.988 1.00 91.56 259 LEU A CA 1
ATOM 2029 C C . LEU A 1 259 ? -9.892 -7.772 30.014 1.00 91.56 259 LEU A C 1
ATOM 2031 O O . LEU A 1 259 ? -10.152 -6.612 30.315 1.00 91.56 259 LEU A O 1
ATOM 2035 N N . PHE A 1 260 ? -8.673 -8.129 29.605 1.00 90.75 260 PHE A N 1
ATOM 2036 C CA . PHE A 1 260 ? -7.573 -7.172 29.514 1.00 90.75 260 PHE A CA 1
ATOM 2037 C C . PHE A 1 260 ? -7.855 -6.053 28.501 1.00 90.75 260 PHE A C 1
ATOM 2039 O O . PHE A 1 260 ? -7.584 -4.888 28.781 1.00 90.75 260 PHE A O 1
ATOM 2046 N N . ALA A 1 261 ? -8.450 -6.379 27.349 1.00 90.56 261 ALA A N 1
ATOM 2047 C CA . ALA A 1 261 ? -8.874 -5.376 26.372 1.00 90.56 261 ALA A CA 1
ATOM 2048 C C . ALA A 1 261 ? -10.013 -4.472 26.886 1.00 90.56 261 ALA A C 1
ATOM 2050 O O . ALA A 1 261 ? -10.132 -3.332 26.440 1.00 90.56 261 ALA A O 1
ATOM 2051 N N . LEU A 1 262 ? -10.847 -4.972 27.804 1.00 91.06 262 LEU A N 1
ATOM 2052 C CA . LEU A 1 262 ? -11.997 -4.256 28.356 1.00 91.06 262 LEU A CA 1
ATOM 2053 C C . LEU A 1 262 ? -11.613 -3.259 29.460 1.00 91.06 262 LEU A C 1
ATOM 2055 O O . LEU A 1 262 ? -12.151 -2.149 29.495 1.00 91.06 262 LEU A O 1
ATOM 2059 N N . ASN A 1 263 ? -10.741 -3.670 30.385 1.00 86.62 263 ASN A N 1
ATOM 2060 C CA . ASN A 1 263 ? -10.435 -2.917 31.606 1.00 86.62 263 ASN A CA 1
ATOM 2061 C C . ASN A 1 263 ? -9.041 -3.195 32.202 1.00 86.62 263 ASN A C 1
ATOM 2063 O O . ASN A 1 263 ? -8.862 -3.074 33.410 1.00 86.62 263 ASN A O 1
ATOM 2067 N N . GLU A 1 264 ? -8.072 -3.629 31.393 1.00 84.69 264 GLU A N 1
ATOM 2068 C CA . GLU A 1 264 ? -6.703 -3.951 31.840 1.00 84.69 264 GLU A CA 1
ATOM 2069 C C . GLU A 1 264 ? -6.617 -5.125 32.846 1.00 84.69 264 GLU A C 1
ATOM 2071 O O . GLU A 1 264 ? -5.549 -5.451 33.372 1.00 84.69 264 GLU A O 1
ATOM 2076 N N . GLY A 1 265 ? -7.722 -5.852 33.053 1.00 78.50 265 GLY A N 1
ATOM 2077 C CA . GLY A 1 265 ? -7.775 -7.061 33.870 1.00 78.50 265 GLY A CA 1
ATOM 2078 C C . GLY A 1 265 ? -7.875 -6.817 35.379 1.00 78.50 265 GLY A C 1
ATOM 2079 O O . GLY A 1 265 ? -7.562 -7.732 36.145 1.00 78.50 265 GLY A O 1
ATOM 2080 N N . ASP A 1 266 ? -8.317 -5.638 35.818 1.00 81.50 266 ASP A N 1
ATOM 2081 C CA . ASP A 1 266 ? -8.372 -5.242 37.235 1.00 81.50 266 ASP A CA 1
ATOM 2082 C C . ASP A 1 266 ? -9.113 -6.254 38.134 1.00 81.50 266 ASP A C 1
ATOM 2084 O O . ASP A 1 266 ? -8.561 -6.769 39.121 1.00 81.50 266 ASP A O 1
ATOM 2088 N N . HIS A 1 267 ? -10.358 -6.612 37.794 1.00 80.44 267 HIS A N 1
ATOM 2089 C CA . HIS A 1 267 ? -11.128 -7.556 38.613 1.00 80.44 267 HIS A CA 1
ATOM 2090 C C . HIS A 1 267 ? -10.690 -9.011 38.407 1.00 80.44 267 HIS A C 1
ATOM 2092 O O . HIS A 1 267 ? -10.744 -9.806 39.351 1.00 80.44 267 HIS A O 1
ATOM 2098 N N . LEU A 1 268 ? -10.191 -9.366 37.216 1.00 80.94 268 LEU A N 1
ATOM 2099 C CA . LEU A 1 268 ? -9.670 -10.706 36.938 1.00 80.94 268 LEU A CA 1
ATOM 2100 C C . LEU A 1 268 ? -8.470 -11.031 37.829 1.00 80.94 268 LEU A C 1
ATOM 2102 O O . LEU A 1 268 ? -8.418 -12.110 38.414 1.00 80.94 268 LEU A O 1
ATOM 2106 N N . GLN A 1 269 ? -7.521 -10.101 37.963 1.00 82.81 269 GLN A N 1
ATOM 2107 C CA . GLN A 1 269 ? -6.340 -10.284 38.808 1.00 82.81 269 GLN A CA 1
ATOM 2108 C C . GLN A 1 269 ? -6.738 -10.508 40.270 1.00 82.81 269 GLN A C 1
ATOM 2110 O O . GLN A 1 269 ? -6.286 -11.466 40.903 1.00 82.81 269 GLN A O 1
ATOM 2115 N N . SER A 1 270 ? -7.645 -9.675 40.785 1.00 78.12 270 SER A N 1
ATOM 2116 C CA . SER A 1 270 ? -8.162 -9.779 42.154 1.00 78.12 270 SER A CA 1
ATOM 2117 C C . SER A 1 270 ? -8.842 -11.129 42.411 1.00 78.12 270 SER A C 1
ATOM 2119 O O . SER A 1 270 ? -8.579 -11.799 43.416 1.00 78.12 270 SER A O 1
ATOM 2121 N N . ARG A 1 271 ? -9.681 -11.574 41.470 1.00 75.62 271 ARG A N 1
ATOM 2122 C CA . ARG A 1 271 ? -10.453 -12.818 41.582 1.00 75.62 271 ARG A CA 1
ATOM 2123 C C . ARG A 1 271 ? -9.590 -14.065 41.368 1.00 75.62 271 ARG A C 1
ATOM 2125 O O . ARG A 1 271 ? -9.761 -15.057 42.075 1.00 75.62 271 ARG A O 1
ATOM 2132 N N . PHE A 1 272 ? -8.587 -13.998 40.492 1.00 75.44 272 PHE A N 1
ATOM 2133 C CA . PHE A 1 272 ? -7.603 -15.065 40.301 1.00 75.44 272 PHE A CA 1
ATOM 2134 C C . PHE A 1 272 ? -6.735 -15.277 41.546 1.00 75.44 272 PHE A C 1
ATOM 2136 O O . PHE A 1 272 ? -6.528 -16.420 41.959 1.00 75.44 272 PHE A O 1
ATOM 2143 N N . VAL A 1 273 ? -6.275 -14.197 42.192 1.00 75.94 273 VAL A N 1
ATOM 2144 C CA . VAL A 1 273 ? -5.559 -14.287 43.476 1.00 75.94 273 VAL A CA 1
ATOM 2145 C C . VAL A 1 273 ? -6.430 -14.986 44.517 1.00 75.94 273 VAL A C 1
ATOM 2147 O O . VAL A 1 273 ? -5.960 -15.916 45.172 1.00 75.94 273 VAL A O 1
ATOM 2150 N N . PHE A 1 274 ? -7.707 -14.612 44.628 1.00 74.44 274 PHE A N 1
ATOM 2151 C CA . PHE A 1 274 ? -8.636 -15.277 45.541 1.00 74.44 274 PHE A CA 1
ATOM 2152 C C . PHE A 1 274 ? -8.801 -16.772 45.223 1.00 74.44 274 PHE A C 1
ATOM 2154 O O . PHE A 1 274 ? -8.685 -17.608 46.120 1.00 74.44 274 PHE A O 1
ATOM 2161 N N . PHE A 1 275 ? -8.997 -17.138 43.954 1.00 72.12 275 PHE A N 1
ATOM 2162 C CA . PHE A 1 275 ? -9.120 -18.534 43.526 1.00 72.12 275 PHE A CA 1
ATOM 2163 C C . PHE A 1 275 ? -7.869 -19.364 43.857 1.00 72.12 275 PHE A C 1
ATOM 2165 O O . PHE A 1 275 ? -7.977 -20.439 44.452 1.00 72.12 275 PHE A O 1
ATOM 2172 N N . VAL A 1 276 ? -6.673 -18.856 43.536 1.00 71.19 276 VAL A N 1
ATOM 2173 C CA . VAL A 1 276 ? -5.396 -19.536 43.814 1.00 71.19 276 VAL A CA 1
ATOM 2174 C C . VAL A 1 276 ? -5.157 -19.674 45.317 1.00 71.19 276 VAL A C 1
ATOM 2176 O O . VAL A 1 276 ? -4.783 -20.756 45.773 1.00 71.19 276 VAL A O 1
ATOM 2179 N N . VAL A 1 277 ? -5.406 -18.620 46.098 1.00 70.56 277 VAL A N 1
ATOM 2180 C CA . VAL A 1 277 ? -5.272 -18.651 47.562 1.00 70.56 277 VAL A CA 1
ATOM 2181 C C . VAL A 1 277 ? -6.233 -19.674 48.170 1.00 70.56 277 VAL A C 1
ATOM 2183 O O . VAL A 1 277 ? -5.820 -20.484 48.996 1.00 70.56 277 VAL A O 1
ATOM 2186 N N . THR A 1 278 ? -7.486 -19.716 47.718 1.00 69.81 278 THR A N 1
ATOM 2187 C CA . THR A 1 278 ? -8.502 -20.645 48.240 1.00 69.81 278 THR A CA 1
ATOM 2188 C C . THR A 1 278 ? -8.172 -22.100 47.887 1.00 69.81 278 THR A C 1
ATOM 2190 O O . THR A 1 278 ? -8.263 -22.991 48.734 1.00 69.81 278 THR A O 1
ATOM 2193 N N . GLN A 1 279 ? -7.695 -22.350 46.664 1.00 66.38 279 GLN A N 1
ATOM 2194 C CA . GLN A 1 279 ? -7.183 -23.658 46.241 1.00 66.38 279 GLN A CA 1
ATOM 2195 C C . GLN A 1 279 ? -5.956 -24.084 47.062 1.00 66.38 279 GLN A C 1
ATOM 2197 O O . GLN A 1 279 ? -5.871 -25.241 47.476 1.00 66.38 279 GLN A O 1
ATOM 2202 N N . ALA A 1 280 ? -5.024 -23.167 47.340 1.00 60.25 280 ALA A N 1
ATOM 2203 C CA . ALA A 1 280 ? -3.829 -23.447 48.136 1.00 60.25 280 ALA A CA 1
ATOM 2204 C C . ALA A 1 280 ? -4.167 -23.768 49.600 1.00 60.25 280 ALA A C 1
ATOM 2206 O O . ALA A 1 280 ? -3.618 -24.718 50.155 1.00 60.25 280 ALA A O 1
ATOM 2207 N N . VAL A 1 281 ? -5.113 -23.036 50.199 1.00 62.00 281 VAL A N 1
ATOM 2208 C CA . VAL A 1 281 ? -5.613 -23.289 51.560 1.00 62.00 281 VAL A CA 1
ATOM 2209 C C . VAL A 1 281 ? -6.355 -24.626 51.639 1.00 62.00 281 VAL A C 1
ATOM 2211 O O . VAL A 1 281 ? -6.150 -25.375 52.589 1.00 62.00 281 VAL A O 1
ATOM 2214 N N . SER A 1 282 ? -7.143 -24.992 50.621 1.00 59.50 282 SER A N 1
ATOM 2215 C CA . SER A 1 282 ? -7.850 -26.287 50.587 1.00 59.50 282 SER A CA 1
ATOM 2216 C C . SER A 1 282 ? -6.922 -27.508 50.496 1.00 59.50 282 SER A C 1
ATOM 2218 O O . SER A 1 282 ? -7.315 -28.614 50.861 1.00 59.50 282 SER A O 1
ATOM 2220 N N . LYS A 1 283 ? -5.686 -27.314 50.014 1.00 58.38 283 LYS A N 1
ATOM 2221 C CA . LYS A 1 283 ? -4.661 -28.358 49.878 1.00 58.38 283 LYS A CA 1
ATOM 2222 C C . LYS A 1 283 ? -3.700 -28.426 51.067 1.00 58.38 283 LYS A C 1
ATOM 2224 O O . LYS A 1 283 ? -2.839 -29.307 51.075 1.00 58.38 283 LYS A O 1
ATOM 2229 N N . GLN A 1 284 ? -3.811 -27.533 52.055 1.00 45.50 284 GLN A N 1
ATOM 2230 C CA . GLN A 1 284 ? -3.040 -27.669 53.289 1.00 45.50 284 GLN A CA 1
ATOM 2231 C C . GLN A 1 284 ? -3.666 -28.757 54.179 1.00 45.50 284 GLN A C 1
ATOM 2233 O O . GLN A 1 284 ? -4.881 -28.744 54.382 1.00 45.50 284 GLN A O 1
ATOM 2238 N N . PRO A 1 285 ? -2.874 -29.705 54.717 1.00 43.66 285 PRO A N 1
ATOM 2239 C CA . PRO A 1 285 ? -3.385 -30.651 55.699 1.00 43.66 285 PRO A CA 1
ATOM 2240 C C . PRO A 1 285 ? -3.864 -29.865 56.923 1.00 43.66 285 PRO A C 1
ATOM 2242 O O . PRO A 1 285 ? -3.111 -29.046 57.454 1.00 43.66 285 PRO A O 1
ATOM 2245 N N . GLN A 1 286 ? -5.104 -30.096 57.363 1.00 50.12 286 GLN A N 1
ATOM 2246 C CA . GLN A 1 286 ? -5.515 -29.648 58.693 1.00 50.12 286 GLN A CA 1
ATOM 2247 C C . GLN A 1 286 ? -4.613 -30.311 59.754 1.00 50.12 286 GLN A C 1
ATOM 2249 O O . GLN A 1 286 ? -4.189 -31.449 59.527 1.00 50.12 286 GLN A O 1
ATOM 2254 N N . PRO A 1 287 ? -4.274 -29.595 60.843 1.00 50.97 287 PRO A N 1
ATOM 2255 C CA . PRO A 1 287 ? -3.326 -30.062 61.856 1.00 50.97 287 PRO A CA 1
ATOM 2256 C C . PRO A 1 287 ? -3.756 -31.359 62.548 1.00 50.97 287 PRO A C 1
ATOM 2258 O O . PRO A 1 287 ? -4.979 -31.570 62.724 1.00 50.97 287 PRO A O 1
#